Protein AF-A0AAJ4XWV2-F1 (afdb_monomer_lite)

Sequence (337 aa):
MDGDALGGSVAANTTTGEATSSAISTLSPGSHTVDATYSGNSNFKTATASLTQQVNKAPVVTTLTSSATSSAFGHAVTFTDTVCPGPDSTSPSSPPTGTVTIKDGSTVLGTPILVPGGGANCSQVQVTSPNLLPGTHTITADYGGDGNYLPAGTETFTQTVSCTRTITGQVNGAVFATRESTCIIDATVRGGVNGVPGGALFISNSTIGGRVQSSNGTLFSICDSSVIGSVQVNGATGFVLIGDPGDDHCPGDRITTGSVQLTNNHAGAELVANNIGGSVQVSGTTGTGPFPADSSAGIVGNTIGGSLACAGNVPPPTNRGTPNTVTGSRTGQCAAL

pLDDT: mean 94.81, std 5.05, range [65.5, 98.88]

Radius of gyration: 30.12 Å; chains: 1; bounding box: 66×46×86 Å

Structure (mmCIF, N/CA/C/O backbone):
data_AF-A0AAJ4XWV2-F1
#
_entry.id   AF-A0AAJ4XWV2-F1
#
loop_
_atom_site.group_PDB
_atom_site.id
_atom_site.type_symbol
_atom_site.label_atom_id
_atom_site.label_alt_id
_atom_site.label_comp_id
_atom_site.label_asym_id
_atom_site.label_entity_id
_atom_site.label_seq_id
_atom_site.pdbx_PDB_ins_code
_atom_site.Cartn_x
_atom_site.Cartn_y
_atom_site.Cartn_z
_atom_site.occupancy
_atom_site.B_iso_or_equiv
_atom_site.auth_seq_id
_atom_site.auth_comp_id
_atom_site.auth_asym_id
_atom_site.auth_atom_id
_atom_site.pdbx_PDB_model_num
ATOM 1 N N . MET A 1 1 ? 25.251 -18.522 -37.284 1.00 85.81 1 MET A N 1
ATOM 2 C CA . MET A 1 1 ? 25.097 -18.009 -35.919 1.00 85.81 1 MET A CA 1
ATOM 3 C C . MET A 1 1 ? 24.157 -18.927 -35.195 1.00 85.81 1 MET A C 1
ATOM 5 O O . MET A 1 1 ? 23.090 -19.182 -35.728 1.00 85.81 1 MET A O 1
ATOM 9 N N . ASP A 1 2 ? 24.582 -19.474 -34.064 1.00 89.38 2 ASP A N 1
ATOM 10 C CA . ASP A 1 2 ? 23.799 -20.430 -33.271 1.00 89.38 2 ASP A CA 1
ATOM 11 C C . ASP A 1 2 ? 23.289 -21.627 -34.090 1.00 89.38 2 ASP A C 1
ATOM 13 O O . ASP A 1 2 ? 22.208 -22.152 -33.856 1.00 89.38 2 ASP A O 1
ATOM 17 N N . GLY A 1 3 ? 24.080 -22.055 -35.081 1.00 86.44 3 GLY A N 1
ATOM 18 C CA . GLY A 1 3 ? 23.716 -23.119 -36.022 1.00 86.44 3 GLY A CA 1
ATOM 19 C C . GLY A 1 3 ? 22.981 -22.663 -37.291 1.00 86.44 3 GLY A C 1
ATOM 20 O O . GLY A 1 3 ? 22.974 -23.414 -38.264 1.00 86.44 3 GLY A O 1
ATOM 21 N N . ASP A 1 4 ? 22.458 -21.434 -37.344 1.00 87.69 4 ASP A N 1
ATOM 22 C CA . ASP A 1 4 ? 21.713 -20.910 -38.498 1.00 87.69 4 ASP A CA 1
ATOM 23 C C . ASP A 1 4 ? 22.583 -20.103 -39.477 1.00 87.69 4 ASP A C 1
ATOM 25 O O . ASP A 1 4 ? 23.555 -19.436 -39.102 1.00 87.69 4 ASP A O 1
ATOM 29 N N . ALA A 1 5 ? 22.234 -20.126 -40.766 1.00 87.25 5 ALA A N 1
ATOM 30 C CA . ALA A 1 5 ? 22.957 -19.379 -41.794 1.00 87.25 5 ALA A CA 1
ATOM 31 C C . ALA A 1 5 ? 22.688 -17.865 -41.700 1.00 87.25 5 ALA A C 1
ATOM 33 O O . ALA A 1 5 ? 21.543 -17.417 -41.742 1.00 87.25 5 ALA A O 1
ATOM 34 N N . LEU A 1 6 ? 23.755 -17.060 -41.656 1.00 83.88 6 LEU A N 1
ATOM 35 C CA . LEU A 1 6 ? 23.690 -15.591 -41.665 1.00 83.88 6 LEU A CA 1
ATOM 36 C C . LEU A 1 6 ? 23.575 -15.037 -43.096 1.00 83.88 6 LEU A C 1
ATOM 38 O O . LEU A 1 6 ? 24.403 -14.242 -43.542 1.00 83.88 6 LEU A O 1
ATOM 42 N N . GLY A 1 7 ? 22.564 -15.496 -43.834 1.00 83.75 7 GLY A N 1
ATOM 43 C CA . GLY A 1 7 ? 22.385 -15.189 -45.254 1.00 83.75 7 GLY A CA 1
ATOM 44 C C . GLY A 1 7 ? 23.179 -16.108 -46.190 1.00 83.75 7 GLY A C 1
ATOM 45 O O . GLY A 1 7 ? 23.561 -17.221 -45.828 1.00 83.75 7 GLY A O 1
ATOM 46 N N . GLY A 1 8 ? 23.368 -15.660 -47.435 1.00 87.00 8 GLY A N 1
ATOM 47 C CA . GLY A 1 8 ? 24.087 -16.414 -48.467 1.00 87.00 8 GLY A CA 1
ATOM 48 C C . GLY A 1 8 ? 25.611 -16.351 -48.318 1.00 87.00 8 GLY A C 1
ATOM 49 O O . GLY A 1 8 ? 26.150 -15.483 -47.634 1.00 87.00 8 GLY A O 1
ATOM 50 N N . SER A 1 9 ? 26.320 -17.258 -48.997 1.00 90.00 9 SER A N 1
ATOM 51 C CA . SER A 1 9 ? 27.786 -17.255 -49.027 1.00 90.00 9 SER A CA 1
ATOM 52 C C . SER A 1 9 ? 28.334 -15.956 -49.619 1.00 90.00 9 SER A C 1
ATOM 54 O O . SER A 1 9 ? 27.896 -15.509 -50.679 1.00 90.00 9 SER A O 1
ATOM 56 N N . VAL A 1 10 ? 29.338 -15.384 -48.957 1.00 93.12 10 VAL A N 1
ATOM 57 C CA . VAL A 1 10 ? 30.049 -14.188 -49.419 1.00 93.12 10 VAL A CA 1
ATOM 58 C C . VAL A 1 10 ? 31.381 -14.609 -50.034 1.00 93.12 10 VAL A C 1
ATOM 60 O O . VAL A 1 10 ? 32.114 -15.407 -49.449 1.00 93.12 10 VAL A O 1
ATOM 63 N N . ALA A 1 11 ? 31.700 -14.092 -51.222 1.00 92.25 11 ALA A N 1
ATOM 64 C CA . ALA A 1 11 ? 32.981 -14.362 -51.864 1.00 92.25 11 ALA A CA 1
ATOM 65 C C . ALA A 1 11 ? 34.125 -13.682 -51.097 1.00 92.25 11 ALA A C 1
ATOM 67 O O . ALA A 1 11 ? 34.048 -12.493 -50.790 1.00 92.25 11 ALA A O 1
ATOM 68 N N . ALA A 1 12 ? 35.198 -14.427 -50.830 1.00 92.19 12 ALA A N 1
ATOM 69 C CA . ALA A 1 12 ? 36.421 -13.855 -50.281 1.00 92.19 12 ALA A CA 1
ATOM 70 C C . ALA A 1 12 ? 37.130 -12.990 -51.332 1.00 92.19 12 ALA A C 1
ATOM 72 O O . ALA A 1 12 ? 37.228 -13.363 -52.505 1.00 92.19 12 ALA A O 1
ATOM 73 N N . ASN A 1 13 ? 37.655 -11.845 -50.905 1.00 93.00 13 ASN A N 1
ATOM 74 C CA . ASN A 1 13 ? 38.474 -10.970 -51.725 1.00 93.00 13 ASN A CA 1
ATOM 75 C C . ASN A 1 13 ? 39.744 -11.718 -52.154 1.00 93.00 13 ASN A C 1
ATOM 77 O O . ASN A 1 13 ? 40.513 -12.191 -51.321 1.00 93.00 13 ASN A O 1
ATOM 81 N N . THR A 1 14 ? 39.986 -11.812 -53.459 1.00 89.75 14 THR A N 1
ATOM 82 C CA . THR A 1 14 ? 41.105 -12.592 -54.012 1.00 89.75 14 THR A CA 1
ATOM 83 C C . THR A 1 14 ? 42.482 -11.998 -53.720 1.00 89.75 14 THR A C 1
ATOM 85 O O . THR A 1 14 ? 43.483 -12.688 -53.892 1.00 89.75 14 THR A O 1
ATOM 88 N N . THR A 1 15 ? 42.543 -10.733 -53.303 1.00 92.19 15 THR A N 1
ATOM 89 C CA . THR A 1 15 ? 43.781 -10.010 -52.994 1.00 92.19 15 THR A CA 1
ATOM 90 C C . THR A 1 15 ? 44.053 -9.969 -51.490 1.00 92.19 15 THR A C 1
ATOM 92 O O . THR A 1 15 ? 45.198 -10.154 -51.088 1.00 92.19 15 THR A O 1
ATOM 95 N N . THR A 1 16 ? 43.030 -9.739 -50.655 1.00 94.19 16 THR A N 1
ATOM 96 C CA . THR A 1 16 ? 43.196 -9.620 -49.189 1.00 94.19 16 THR A CA 1
ATOM 97 C C . THR A 1 16 ? 42.840 -10.893 -48.421 1.00 94.19 16 THR A C 1
ATOM 99 O O . THR A 1 16 ? 43.277 -11.061 -47.288 1.00 94.19 16 THR A O 1
ATOM 102 N N . GLY A 1 17 ? 42.073 -11.805 -49.023 1.00 91.31 17 GLY A N 1
ATOM 103 C CA . GLY A 1 17 ? 41.560 -13.013 -48.371 1.00 91.31 17 GLY A CA 1
ATOM 104 C C . GLY A 1 17 ? 40.350 -12.781 -47.459 1.00 91.31 17 GLY A C 1
ATOM 105 O O . GLY A 1 17 ? 39.905 -13.716 -46.800 1.00 91.31 17 GLY A O 1
ATOM 106 N N . GLU A 1 18 ? 39.803 -11.565 -47.412 1.00 93.56 18 GLU A N 1
ATOM 107 C CA . GLU A 1 18 ? 38.731 -11.185 -46.483 1.00 93.56 18 GLU A CA 1
ATOM 108 C C . GLU A 1 18 ? 37.331 -11.403 -47.071 1.00 93.56 18 GLU A C 1
ATOM 110 O O . GLU A 1 18 ? 37.101 -11.177 -48.259 1.00 93.56 18 GLU A O 1
ATOM 115 N N . ALA A 1 19 ? 36.373 -11.788 -46.227 1.00 92.56 19 ALA A N 1
ATOM 116 C CA . ALA A 1 19 ? 34.948 -11.835 -46.546 1.00 92.56 19 ALA A CA 1
ATOM 117 C C . ALA A 1 19 ? 34.150 -11.213 -45.392 1.00 92.56 19 ALA A C 1
ATOM 119 O O . ALA A 1 19 ? 34.436 -11.494 -44.228 1.00 92.56 19 ALA A O 1
ATOM 120 N N . THR A 1 20 ? 33.134 -10.410 -45.710 1.00 91.25 20 THR A N 1
ATOM 121 C CA . THR A 1 20 ? 32.343 -9.667 -44.715 1.00 91.25 20 THR A CA 1
ATOM 122 C C . THR A 1 20 ? 30.857 -9.922 -44.932 1.00 91.25 20 THR A C 1
ATOM 124 O O . THR A 1 20 ? 30.353 -9.739 -46.039 1.00 91.25 20 THR A O 1
ATOM 127 N N . SER A 1 21 ? 30.141 -10.341 -43.888 1.00 89.50 21 SER A N 1
ATOM 128 C CA . SER A 1 21 ? 28.682 -10.491 -43.932 1.00 89.50 21 SER A CA 1
ATOM 129 C C . SER A 1 21 ? 27.969 -9.135 -43.888 1.00 89.50 21 SER A C 1
ATOM 131 O O . SER A 1 21 ? 28.553 -8.113 -43.527 1.00 89.50 21 SER A O 1
ATOM 133 N N . SER A 1 22 ? 26.668 -9.118 -44.189 1.00 88.06 22 SER A N 1
ATOM 134 C CA . SER A 1 22 ? 25.816 -7.975 -43.840 1.00 88.06 22 SER A CA 1
ATOM 135 C C . SER A 1 22 ? 25.766 -7.771 -42.320 1.00 88.06 22 SER A C 1
ATOM 137 O O . SER A 1 22 ? 25.939 -8.720 -41.551 1.00 88.06 22 SER A O 1
ATOM 139 N N . ALA A 1 23 ? 25.523 -6.530 -41.891 1.00 87.56 23 ALA A N 1
ATOM 140 C CA . ALA A 1 23 ? 25.318 -6.217 -40.481 1.00 87.56 23 ALA A CA 1
ATOM 141 C C . ALA A 1 23 ? 24.026 -6.868 -39.962 1.00 87.56 23 ALA A C 1
ATOM 143 O O . ALA A 1 23 ? 23.023 -6.921 -40.674 1.00 87.56 23 ALA A O 1
ATOM 144 N N . ILE A 1 24 ? 24.052 -7.331 -38.711 1.00 85.69 24 ILE A N 1
ATOM 145 C CA . ILE A 1 24 ? 22.904 -7.941 -38.036 1.00 85.69 24 ILE A CA 1
ATOM 146 C C . ILE A 1 24 ? 22.550 -7.071 -36.835 1.00 85.69 24 ILE A C 1
ATOM 148 O O . ILE A 1 24 ? 23.360 -6.909 -35.927 1.00 85.69 24 ILE A O 1
ATOM 152 N N . SER A 1 25 ? 21.343 -6.513 -36.835 1.00 82.88 25 SER A N 1
ATOM 153 C CA . SER A 1 25 ? 20.846 -5.612 -35.785 1.00 82.88 25 SER A CA 1
ATOM 154 C C . SER A 1 25 ? 19.727 -6.226 -34.939 1.00 82.88 25 SER A C 1
ATOM 156 O O . SER A 1 25 ? 19.111 -5.530 -34.143 1.00 82.88 25 SER A O 1
ATOM 158 N N . THR A 1 26 ? 19.423 -7.510 -35.137 1.00 82.31 26 THR A N 1
ATOM 159 C CA . THR A 1 26 ? 18.265 -8.200 -34.540 1.00 82.31 26 THR A CA 1
ATOM 160 C C . THR A 1 26 ? 18.658 -9.253 -33.507 1.00 82.31 26 THR A C 1
ATOM 162 O O . THR A 1 26 ? 17.834 -10.096 -33.161 1.00 82.31 26 THR A O 1
ATOM 165 N N . LEU A 1 27 ? 19.912 -9.259 -33.049 1.00 86.62 27 LEU A N 1
ATOM 166 C CA . LEU A 1 27 ? 20.342 -10.204 -32.021 1.00 86.62 27 LEU A CA 1
ATOM 167 C C . LEU A 1 27 ? 19.705 -9.837 -30.686 1.00 86.62 27 LEU A C 1
ATOM 169 O O . LEU A 1 27 ? 19.796 -8.693 -30.240 1.00 86.62 27 LEU A O 1
ATOM 173 N N . SER A 1 28 ? 19.065 -10.814 -30.055 1.00 87.50 28 SER A N 1
ATOM 174 C CA . SER A 1 28 ? 18.571 -10.679 -28.689 1.00 87.50 28 SER A CA 1
ATOM 175 C C . SER A 1 28 ? 19.736 -10.623 -27.697 1.00 87.50 28 SER A C 1
ATOM 177 O O . SER A 1 28 ? 20.810 -11.136 -27.994 1.00 87.50 28 SER A O 1
ATOM 179 N N . PRO A 1 29 ? 19.551 -10.087 -26.484 1.00 90.00 29 PRO A N 1
ATOM 180 C CA . PRO A 1 29 ? 20.551 -10.234 -25.433 1.00 90.00 29 PRO A CA 1
ATOM 181 C C . PRO A 1 29 ? 20.853 -11.703 -25.127 1.00 90.00 29 PRO A C 1
ATOM 183 O O . PRO A 1 29 ? 19.948 -12.518 -24.955 1.00 90.00 29 PRO A O 1
ATOM 186 N N . GLY A 1 30 ? 22.139 -12.040 -25.061 1.00 92.00 30 GLY A N 1
ATOM 187 C CA . GLY A 1 30 ? 22.591 -13.423 -24.976 1.00 92.00 30 GLY A CA 1
ATOM 188 C C . GLY A 1 30 ? 23.995 -13.633 -25.533 1.00 92.00 30 GLY A C 1
ATOM 189 O O . GLY A 1 30 ? 24.644 -12.707 -26.018 1.00 92.00 30 GLY A O 1
ATOM 190 N N . SER A 1 31 ? 24.473 -14.868 -25.419 1.00 94.62 31 SER A N 1
ATOM 191 C CA . SER A 1 31 ? 25.723 -15.311 -26.035 1.00 94.62 31 SER A CA 1
ATOM 192 C C . SER A 1 31 ? 25.394 -16.008 -27.350 1.00 94.62 31 SER A C 1
ATOM 194 O O . SER A 1 31 ? 24.636 -16.976 -27.348 1.00 94.62 31 SER A O 1
ATOM 196 N N . HIS A 1 32 ? 25.960 -15.512 -28.446 1.00 94.25 32 HIS A N 1
ATOM 197 C CA . HIS A 1 32 ? 25.755 -16.025 -29.795 1.00 94.25 32 HIS A CA 1
ATOM 198 C C . HIS A 1 32 ? 27.062 -16.593 -30.340 1.00 94.25 32 HIS A C 1
ATOM 200 O O . HIS A 1 32 ? 28.094 -15.921 -30.332 1.00 94.25 32 HIS A O 1
ATOM 206 N N . THR A 1 33 ? 27.037 -17.816 -30.857 1.00 95.38 33 THR A N 1
ATOM 207 C CA . THR A 1 33 ? 28.194 -18.412 -31.537 1.00 95.38 33 THR A CA 1
ATOM 208 C C . THR A 1 33 ? 28.139 -18.075 -33.020 1.00 95.38 33 THR A C 1
ATOM 210 O O . THR A 1 33 ? 27.165 -18.378 -33.706 1.00 95.38 33 THR A O 1
ATOM 213 N N . VAL A 1 34 ? 29.181 -17.439 -33.540 1.00 93.81 34 VAL A N 1
ATOM 214 C CA . VAL A 1 34 ? 29.317 -17.035 -34.939 1.00 93.81 34 VAL A CA 1
ATOM 215 C C . VAL A 1 34 ? 30.372 -17.901 -35.605 1.00 93.81 34 VAL A C 1
ATOM 217 O O . VAL A 1 34 ? 31.563 -17.745 -35.349 1.00 93.81 34 VAL A O 1
ATOM 220 N N . ASP A 1 35 ? 29.922 -18.787 -36.488 1.00 92.94 35 ASP A N 1
ATOM 221 C CA . ASP A 1 35 ? 30.794 -19.663 -37.262 1.00 92.94 35 ASP A CA 1
ATOM 222 C C . ASP A 1 35 ? 31.044 -19.102 -38.663 1.00 92.94 35 ASP A C 1
ATOM 224 O O . ASP A 1 35 ? 30.113 -18.741 -39.388 1.00 92.94 35 ASP A O 1
ATOM 228 N N . ALA A 1 36 ? 32.310 -19.085 -39.065 1.00 93.06 36 ALA A N 1
ATOM 229 C CA . ALA A 1 36 ? 32.752 -18.806 -40.421 1.00 93.06 36 ALA A CA 1
ATOM 230 C C . ALA A 1 36 ? 33.303 -20.093 -41.041 1.00 93.06 36 ALA A C 1
ATOM 232 O O . ALA A 1 36 ? 34.214 -20.713 -40.495 1.00 93.06 36 ALA A O 1
ATOM 233 N N . THR A 1 37 ? 32.764 -20.485 -42.197 1.00 93.38 37 THR A N 1
ATOM 234 C CA . THR A 1 37 ? 33.227 -21.656 -42.954 1.00 93.38 37 THR A CA 1
ATOM 235 C C . THR A 1 37 ? 33.755 -21.216 -44.310 1.00 93.38 37 THR A C 1
ATOM 237 O O . THR A 1 37 ? 33.007 -20.708 -45.145 1.00 93.38 37 THR A O 1
ATOM 240 N N . TYR A 1 38 ? 35.042 -21.446 -44.551 1.00 93.69 38 TYR A N 1
ATOM 241 C CA . TYR A 1 38 ? 35.645 -21.325 -45.870 1.00 93.69 38 TYR A CA 1
ATOM 242 C C . TYR A 1 38 ? 35.535 -22.665 -46.591 1.00 93.69 38 TYR A C 1
ATOM 244 O O . TYR 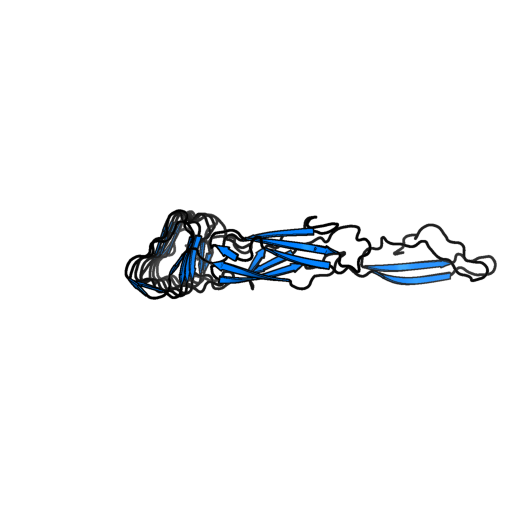A 1 38 ? 36.082 -23.661 -46.122 1.00 93.69 38 TYR A O 1
ATOM 252 N N . SER A 1 39 ? 34.862 -22.701 -47.741 1.00 93.19 39 SER A N 1
ATOM 253 C CA . SER A 1 39 ? 34.590 -23.939 -48.485 1.00 93.19 39 SER A CA 1
ATOM 254 C C . SER A 1 39 ? 35.832 -24.594 -49.100 1.00 93.19 39 SER A C 1
ATOM 256 O O . SER A 1 39 ? 35.772 -25.763 -49.475 1.00 93.19 39 SER A O 1
ATOM 258 N N . GLY A 1 40 ? 36.957 -23.881 -49.187 1.00 92.19 40 GLY A N 1
ATOM 259 C CA . GLY A 1 40 ? 38.126 -24.312 -49.952 1.00 92.19 40 GLY A CA 1
ATOM 260 C C . GLY A 1 40 ? 38.054 -23.904 -51.426 1.00 92.19 40 GLY A C 1
ATOM 261 O O . GLY A 1 40 ? 37.046 -23.377 -51.905 1.00 92.19 40 GLY A O 1
ATOM 262 N N . ASN A 1 41 ? 39.144 -24.152 -52.150 1.00 91.44 41 ASN A N 1
ATOM 263 C CA . ASN A 1 41 ? 39.236 -24.050 -53.606 1.00 91.44 41 ASN A CA 1
ATOM 264 C C . ASN A 1 41 ? 40.274 -25.059 -54.146 1.00 91.44 41 ASN A C 1
ATOM 266 O O . ASN A 1 41 ? 40.709 -25.954 -53.426 1.00 91.44 41 ASN A O 1
ATOM 270 N N . SER A 1 42 ? 40.691 -24.933 -55.411 1.00 95.69 42 SER A N 1
ATOM 271 C CA . SER A 1 42 ? 41.667 -25.849 -56.031 1.00 95.69 42 SER A CA 1
ATOM 272 C C . SER A 1 42 ? 43.037 -25.879 -55.344 1.00 95.69 42 SER A C 1
ATOM 274 O O . SER A 1 42 ? 43.786 -26.832 -55.530 1.00 95.69 42 SER A O 1
ATOM 276 N N . ASN A 1 43 ? 43.373 -24.835 -54.583 1.00 94.00 43 ASN A N 1
ATOM 277 C CA . ASN A 1 43 ? 44.677 -24.655 -53.948 1.00 94.00 43 ASN A CA 1
ATOM 278 C C . ASN A 1 43 ? 44.614 -24.779 -52.415 1.00 94.00 43 ASN A C 1
ATOM 280 O O . ASN A 1 43 ? 45.617 -25.126 -51.794 1.00 94.00 43 ASN A O 1
ATOM 284 N N . PHE A 1 44 ? 43.457 -24.515 -51.797 1.00 92.94 44 PHE A N 1
ATOM 285 C CA . PHE A 1 44 ? 43.287 -24.454 -50.343 1.00 92.94 44 PHE A CA 1
ATOM 286 C C . PHE A 1 44 ? 42.153 -25.362 -49.860 1.00 92.94 44 PHE A C 1
ATOM 288 O O . PHE A 1 44 ? 41.078 -25.414 -50.454 1.00 92.94 44 PHE A O 1
ATOM 295 N N . LYS A 1 45 ? 42.381 -26.058 -48.742 1.00 96.00 45 LYS A N 1
ATOM 296 C CA . LYS A 1 45 ? 41.373 -26.908 -48.089 1.00 96.00 45 LYS A CA 1
ATOM 297 C C . LYS A 1 45 ? 40.306 -26.065 -47.379 1.00 96.00 45 LYS A C 1
ATOM 299 O O . LYS A 1 45 ? 40.523 -24.892 -47.083 1.00 96.00 45 LYS A O 1
ATOM 304 N N . THR A 1 46 ? 39.175 -26.693 -47.074 1.00 96.12 46 THR A N 1
ATOM 305 C CA . THR A 1 46 ? 38.120 -26.141 -46.214 1.00 96.12 46 THR A CA 1
ATOM 306 C C . THR A 1 46 ? 38.660 -25.824 -44.815 1.00 96.12 46 THR A C 1
ATOM 308 O O . THR A 1 46 ? 39.498 -26.564 -44.294 1.00 96.12 46 THR A O 1
ATOM 311 N N . ALA A 1 47 ? 38.168 -24.749 -44.201 1.00 95.81 47 ALA A N 1
ATOM 312 C CA . ALA A 1 47 ? 38.525 -24.344 -42.842 1.00 95.81 47 ALA A CA 1
ATOM 313 C C . ALA A 1 47 ? 37.329 -23.706 -42.121 1.00 95.81 47 ALA A C 1
ATOM 315 O O . ALA A 1 47 ? 36.446 -23.138 -42.766 1.00 95.81 47 ALA A O 1
ATOM 316 N N . THR A 1 48 ? 37.320 -23.777 -40.789 1.00 94.94 48 THR A N 1
ATOM 317 C CA . THR A 1 48 ? 36.280 -23.189 -39.935 1.00 94.94 48 THR A CA 1
ATOM 318 C C . THR A 1 48 ? 36.895 -22.356 -38.818 1.00 94.94 48 THR A C 1
ATOM 320 O O . THR A 1 48 ? 37.944 -22.712 -38.282 1.00 94.94 48 THR A O 1
ATOM 323 N N . ALA A 1 49 ? 36.217 -21.282 -38.436 1.00 94.69 49 ALA A N 1
ATOM 324 C CA . ALA A 1 49 ? 36.527 -20.485 -37.256 1.00 94.69 49 ALA A CA 1
ATOM 325 C C . ALA A 1 49 ? 35.228 -20.130 -36.528 1.00 94.69 49 ALA A C 1
ATOM 327 O O . ALA A 1 49 ? 34.198 -19.954 -37.176 1.00 94.69 49 ALA A O 1
ATOM 328 N N . SER A 1 50 ? 35.298 -19.992 -35.206 1.00 94.75 50 SER A N 1
ATOM 329 C CA . SER A 1 50 ? 34.148 -19.646 -34.369 1.00 94.75 50 SER A CA 1
ATOM 330 C C . SER A 1 50 ? 34.492 -18.468 -33.464 1.00 94.75 50 SER A C 1
ATOM 332 O O . SER A 1 50 ? 35.597 -18.388 -32.924 1.00 94.75 50 SER A O 1
ATOM 334 N N . LEU A 1 51 ? 33.534 -17.563 -33.293 1.00 94.88 51 LEU A N 1
ATOM 335 C CA . LEU A 1 51 ? 33.595 -16.408 -32.403 1.00 94.88 51 LEU A CA 1
ATOM 336 C C . LEU A 1 51 ? 32.370 -16.420 -31.491 1.00 94.88 51 LEU A C 1
ATOM 338 O O . LEU A 1 51 ? 31.251 -16.567 -31.968 1.00 94.88 51 LEU A O 1
ATOM 342 N N . THR A 1 52 ? 32.558 -16.182 -30.198 1.00 96.00 52 THR A N 1
ATOM 343 C CA . THR A 1 52 ? 31.438 -15.910 -29.291 1.00 96.00 52 THR A CA 1
ATOM 344 C C . THR A 1 52 ? 31.155 -14.409 -29.259 1.00 96.00 52 THR A C 1
ATOM 346 O O . THR A 1 52 ? 31.979 -13.629 -28.783 1.00 96.00 52 THR A O 1
ATOM 349 N N . GLN A 1 53 ? 29.986 -14.003 -29.748 1.00 95.12 53 GLN A N 1
ATOM 350 C CA . GLN A 1 53 ? 29.462 -12.646 -29.648 1.00 95.12 53 GLN A CA 1
ATOM 351 C C . GLN A 1 53 ? 28.546 -12.534 -28.427 1.00 95.12 53 GLN A C 1
ATOM 353 O O . GLN A 1 53 ? 27.489 -13.155 -28.376 1.00 95.12 53 GLN A O 1
ATOM 358 N N . GLN A 1 54 ? 28.911 -11.684 -27.469 1.00 94.56 54 GLN A N 1
ATOM 359 C CA . GLN A 1 54 ? 28.037 -11.348 -26.346 1.00 94.56 54 GLN A CA 1
ATOM 360 C C . GLN A 1 54 ? 27.182 -10.123 -26.688 1.00 94.56 54 GLN A C 1
ATOM 362 O O . GLN A 1 54 ? 27.716 -9.069 -27.035 1.00 94.56 54 GLN A O 1
ATOM 367 N N . VAL A 1 55 ? 25.864 -10.242 -26.561 1.00 91.56 55 VAL A N 1
ATOM 368 C CA . VAL A 1 55 ? 24.913 -9.129 -26.644 1.00 91.56 55 VAL A CA 1
ATOM 369 C C . VAL A 1 55 ? 24.410 -8.847 -25.234 1.00 91.56 55 VAL A C 1
ATOM 371 O O . VAL A 1 55 ? 23.867 -9.726 -24.562 1.00 91.56 55 VAL A O 1
ATOM 374 N N . ASN A 1 56 ? 24.646 -7.630 -24.753 1.00 90.62 56 ASN A N 1
ATOM 375 C CA . ASN A 1 56 ? 24.235 -7.218 -23.415 1.00 90.62 56 ASN A CA 1
ATOM 376 C C . ASN A 1 56 ? 22.784 -6.732 -23.424 1.00 90.62 56 ASN A C 1
ATOM 378 O O . ASN A 1 56 ? 22.297 -6.218 -24.430 1.00 90.62 56 ASN A O 1
ATOM 382 N N . LYS A 1 57 ? 22.109 -6.862 -22.279 1.00 91.38 57 LYS A N 1
ATOM 383 C CA . LYS A 1 57 ? 20.813 -6.212 -22.060 1.00 91.38 57 LYS A CA 1
ATOM 384 C C . LYS A 1 57 ? 20.977 -4.694 -22.070 1.00 91.38 57 LYS A C 1
ATOM 386 O O . LYS A 1 57 ? 22.004 -4.178 -21.625 1.00 91.38 57 LYS A O 1
ATOM 391 N N . ALA A 1 58 ? 19.952 -3.994 -22.539 1.00 91.50 58 ALA A N 1
ATOM 392 C CA . ALA A 1 58 ? 19.939 -2.540 -22.549 1.00 91.50 58 ALA A CA 1
ATOM 393 C C . ALA A 1 58 ? 19.685 -1.980 -21.134 1.00 91.50 58 ALA A C 1
ATOM 395 O O . ALA A 1 58 ? 18.905 -2.566 -20.376 1.00 91.50 58 ALA A O 1
ATOM 396 N N . PRO A 1 59 ? 20.299 -0.846 -20.754 1.00 93.56 59 PRO A N 1
ATOM 397 C CA . PRO A 1 59 ? 19.886 -0.118 -19.562 1.00 93.56 59 PRO A CA 1
ATOM 398 C C . PRO A 1 59 ? 18.484 0.480 -19.753 1.00 93.56 59 PRO A C 1
ATOM 400 O O . PRO A 1 59 ? 17.981 0.586 -20.876 1.00 93.56 59 PRO A O 1
ATOM 403 N N . VAL A 1 60 ? 17.875 0.913 -18.653 1.00 95.50 60 VAL A N 1
ATOM 404 C CA . VAL A 1 60 ? 16.607 1.654 -18.645 1.00 95.50 60 VAL A CA 1
ATOM 405 C C . VAL A 1 60 ? 16.762 2.983 -17.918 1.00 95.50 60 VAL A C 1
ATOM 407 O O . VAL A 1 60 ? 17.670 3.158 -17.106 1.00 95.50 60 VAL A O 1
ATOM 410 N N . VAL A 1 61 ? 15.860 3.909 -18.219 1.00 95.44 61 VAL A N 1
ATOM 411 C CA . VAL A 1 61 ? 15.596 5.104 -17.420 1.00 95.44 61 VAL A CA 1
ATOM 412 C C . VAL A 1 61 ? 14.201 4.944 -16.843 1.00 95.44 61 VAL A C 1
ATOM 414 O O . VAL A 1 61 ? 13.253 4.688 -17.586 1.00 95.44 61 VAL A O 1
ATOM 417 N N . THR A 1 62 ? 14.093 5.071 -15.530 1.00 97.31 62 THR A N 1
ATOM 418 C CA . THR A 1 62 ? 12.833 4.974 -14.797 1.00 97.31 62 THR A CA 1
ATOM 419 C C . THR A 1 62 ? 12.414 6.351 -14.279 1.00 97.31 62 THR A C 1
ATOM 421 O O . THR A 1 62 ? 13.230 7.283 -14.251 1.00 97.31 62 THR A O 1
ATOM 424 N N . THR A 1 63 ? 11.130 6.538 -13.967 1.00 97.56 63 THR A N 1
ATOM 425 C CA . THR A 1 63 ? 10.631 7.773 -13.351 1.00 97.56 63 THR A CA 1
ATOM 426 C C . THR A 1 63 ? 9.337 7.516 -12.579 1.00 97.56 63 THR A C 1
ATOM 428 O O . THR A 1 63 ? 8.254 7.424 -13.169 1.00 97.56 63 THR A O 1
ATOM 431 N N . LEU A 1 64 ? 9.445 7.539 -11.253 1.00 98.44 64 LEU A N 1
ATOM 432 C CA . LEU A 1 64 ? 8.331 7.517 -10.315 1.00 98.44 64 LEU A CA 1
ATOM 433 C C . LEU A 1 64 ? 7.731 8.910 -10.108 1.00 98.44 64 LEU A C 1
ATOM 435 O O . LEU A 1 64 ? 8.402 9.878 -9.745 1.00 98.44 64 LEU A O 1
ATOM 439 N N . THR A 1 65 ? 6.415 8.990 -10.269 1.00 97.69 65 THR A N 1
ATOM 440 C CA . THR A 1 65 ? 5.616 10.192 -10.020 1.00 97.69 65 THR A CA 1
ATOM 441 C C . THR A 1 65 ? 4.407 9.880 -9.145 1.00 97.69 65 THR A C 1
ATOM 443 O O . THR A 1 65 ? 3.946 8.742 -9.076 1.00 97.69 65 THR A O 1
ATOM 446 N N . SER A 1 66 ? 3.873 10.908 -8.487 1.00 97.81 66 SER A N 1
ATOM 447 C CA . SER A 1 66 ? 2.627 10.846 -7.718 1.00 97.81 66 SER A CA 1
ATOM 448 C C . SER A 1 66 ? 1.591 11.790 -8.321 1.00 97.81 66 SER A C 1
ATOM 450 O O . SER A 1 66 ? 1.939 12.861 -8.826 1.00 97.81 66 SER A O 1
ATOM 452 N N . SER A 1 67 ? 0.309 11.434 -8.216 1.00 97.31 67 SER A N 1
ATOM 453 C CA . SER A 1 67 ? -0.811 12.307 -8.585 1.00 97.31 67 SER A CA 1
ATOM 454 C C . SER A 1 67 ? -0.842 13.616 -7.788 1.00 97.31 67 SER A C 1
ATOM 456 O O . SER A 1 67 ? -1.414 14.598 -8.257 1.00 97.31 67 SER A O 1
ATOM 458 N N . ALA A 1 68 ? -0.246 13.642 -6.590 1.00 93.56 68 ALA A N 1
ATOM 459 C CA . ALA A 1 68 ? -0.057 14.852 -5.797 1.00 93.56 68 ALA A CA 1
ATOM 460 C C . ALA A 1 68 ? 1.102 14.677 -4.808 1.00 93.56 68 ALA A C 1
ATOM 462 O O . ALA A 1 68 ? 1.152 13.686 -4.092 1.00 93.56 68 ALA A O 1
ATOM 463 N N . THR A 1 69 ? 1.996 15.661 -4.690 1.00 87.00 69 THR A N 1
ATOM 464 C CA . THR A 1 69 ? 3.109 15.623 -3.716 1.00 87.00 69 THR A CA 1
ATOM 465 C C . THR A 1 69 ? 2.649 15.699 -2.259 1.00 87.00 69 THR A C 1
ATOM 467 O O . THR A 1 69 ? 3.351 15.245 -1.358 1.00 87.00 69 THR A O 1
ATOM 470 N N . SER A 1 70 ? 1.445 16.225 -2.022 1.00 92.88 70 SER A N 1
ATOM 471 C CA . SER A 1 70 ? 0.750 16.136 -0.743 1.00 92.88 70 SER A CA 1
ATOM 472 C C . SER A 1 70 ? -0.720 15.785 -0.952 1.00 92.88 70 SER A C 1
ATOM 474 O O . SER A 1 70 ? -1.328 16.211 -1.934 1.00 92.88 70 SER A O 1
ATOM 476 N N . SER A 1 71 ? -1.289 15.008 -0.033 1.00 94.81 71 SER A N 1
ATOM 477 C CA . SER A 1 71 ? -2.694 14.606 -0.050 1.00 94.81 71 SER A CA 1
ATOM 478 C C . SER A 1 71 ? -3.349 14.778 1.319 1.00 94.81 71 SER A C 1
ATOM 480 O O . SER A 1 71 ? -2.690 14.868 2.360 1.00 94.81 71 SER A O 1
ATOM 482 N N . ALA A 1 72 ? -4.679 14.842 1.309 1.00 92.69 72 ALA A N 1
ATOM 483 C CA . ALA A 1 72 ? -5.469 14.784 2.525 1.00 92.69 72 ALA A CA 1
ATOM 484 C C . ALA A 1 72 ? -5.726 13.319 2.914 1.00 92.69 72 ALA A C 1
ATOM 486 O O . ALA A 1 72 ? -5.984 12.482 2.050 1.00 92.69 72 ALA A O 1
ATOM 487 N N . PHE A 1 73 ? -5.720 13.010 4.210 1.00 93.44 73 PHE A N 1
ATOM 488 C CA . PHE A 1 73 ? -6.082 11.685 4.713 1.00 93.44 73 PHE A CA 1
ATOM 489 C C . PHE A 1 73 ? -7.481 11.281 4.223 1.00 93.44 73 PHE A C 1
ATOM 491 O O . PHE A 1 73 ? -8.406 12.100 4.232 1.00 93.44 73 PHE A O 1
ATOM 498 N N . GLY A 1 74 ? -7.620 10.036 3.763 1.00 87.44 74 GLY A N 1
ATOM 499 C CA . GLY A 1 74 ? -8.835 9.531 3.114 1.00 87.44 74 GLY A CA 1
ATOM 500 C C . GLY A 1 74 ? -8.955 9.832 1.620 1.00 87.44 74 GLY A C 1
ATOM 501 O O . GLY A 1 74 ? -9.949 9.437 1.014 1.00 87.44 74 GLY A O 1
ATOM 502 N N . HIS A 1 75 ? -7.974 10.508 1.010 1.00 90.56 75 HIS A N 1
ATOM 503 C CA . HIS A 1 75 ? -7.909 10.675 -0.441 1.00 90.56 75 HIS A CA 1
ATOM 504 C C . HIS A 1 75 ? -6.910 9.703 -1.056 1.00 90.56 75 HIS A C 1
ATOM 506 O O . HIS A 1 75 ? -5.791 9.545 -0.572 1.00 90.56 75 HIS A O 1
ATOM 512 N N . ALA A 1 76 ? -7.309 9.104 -2.175 1.00 92.44 76 ALA A N 1
ATOM 513 C CA . ALA A 1 76 ? -6.451 8.204 -2.919 1.00 92.44 76 ALA A CA 1
ATOM 514 C C . ALA A 1 76 ? -5.302 8.937 -3.616 1.00 92.44 76 ALA A C 1
ATOM 516 O O . ALA A 1 76 ? -5.500 9.969 -4.259 1.00 92.44 76 ALA A O 1
ATOM 517 N N . VAL A 1 77 ? -4.109 8.356 -3.519 1.00 96.25 77 VAL A N 1
ATOM 518 C CA . VAL A 1 77 ? -2.902 8.790 -4.225 1.00 96.25 77 VAL A CA 1
ATOM 519 C C . VAL A 1 77 ? -2.552 7.732 -5.257 1.00 96.25 77 VAL A C 1
ATOM 521 O O . VAL A 1 77 ? -2.498 6.550 -4.930 1.00 96.25 77 VAL A O 1
ATOM 524 N N . THR A 1 78 ? -2.332 8.142 -6.505 1.00 97.62 78 THR A N 1
ATOM 525 C CA . THR A 1 78 ? -1.878 7.232 -7.563 1.00 97.62 78 THR A CA 1
ATOM 526 C C . THR A 1 78 ? -0.412 7.483 -7.859 1.00 97.62 78 THR A C 1
ATOM 528 O O . THR A 1 78 ? -0.041 8.578 -8.280 1.00 97.62 78 THR A O 1
ATOM 531 N N . PHE A 1 79 ? 0.402 6.454 -7.665 1.00 98.38 79 PHE A N 1
ATOM 532 C CA . PHE A 1 79 ? 1.803 6.431 -8.054 1.00 98.38 79 PHE A CA 1
ATOM 533 C C . PHE A 1 79 ? 1.923 5.829 -9.446 1.00 98.38 79 PHE A C 1
ATOM 535 O O . PHE A 1 79 ? 1.330 4.785 -9.720 1.00 98.38 79 PHE A O 1
ATOM 542 N N . THR A 1 80 ? 2.660 6.500 -10.324 1.00 98.38 80 THR A N 1
ATOM 543 C CA . THR A 1 80 ? 2.935 6.039 -11.688 1.00 98.38 80 THR A CA 1
ATOM 544 C C . THR A 1 80 ? 4.437 5.919 -11.860 1.00 98.38 80 THR A C 1
ATOM 546 O O . THR A 1 80 ? 5.132 6.929 -11.747 1.00 98.38 80 THR A O 1
ATOM 549 N N . ASP A 1 81 ? 4.917 4.712 -12.147 1.00 98.62 81 ASP A N 1
ATOM 550 C CA . ASP A 1 81 ? 6.298 4.490 -12.575 1.00 98.62 81 ASP A CA 1
ATOM 551 C C . ASP A 1 81 ? 6.340 4.289 -14.094 1.00 98.62 81 ASP A C 1
ATOM 553 O O . ASP A 1 81 ? 5.470 3.625 -14.670 1.00 98.62 81 ASP A O 1
ATOM 557 N N . THR A 1 82 ? 7.325 4.909 -14.739 1.00 98.38 82 THR A N 1
ATOM 558 C CA . THR A 1 82 ? 7.539 4.868 -16.189 1.00 98.38 82 THR A CA 1
ATOM 559 C C . THR A 1 82 ? 8.913 4.309 -16.479 1.00 98.38 82 THR A C 1
ATOM 561 O O . THR A 1 82 ? 9.907 4.911 -16.099 1.00 98.38 82 THR A O 1
ATOM 564 N N . VAL A 1 83 ? 8.974 3.210 -17.223 1.00 98.00 83 VAL A N 1
ATOM 565 C CA . VAL A 1 83 ? 10.216 2.536 -17.597 1.00 98.00 83 VAL A CA 1
ATOM 566 C C . VAL A 1 83 ? 10.441 2.713 -19.094 1.00 98.00 83 VAL A C 1
ATOM 568 O O . VAL A 1 83 ? 9.672 2.217 -19.923 1.00 98.00 83 VAL A O 1
ATOM 571 N N . CYS A 1 84 ? 11.510 3.416 -19.449 1.00 95.62 84 CYS A N 1
ATOM 572 C CA . CYS A 1 84 ? 11.914 3.674 -20.824 1.00 95.62 84 CYS A CA 1
ATOM 573 C C . CYS A 1 84 ? 13.277 3.030 -21.126 1.00 95.62 84 CYS A C 1
ATOM 575 O O . CYS A 1 84 ? 14.121 2.915 -20.236 1.00 95.62 84 CYS A O 1
ATOM 577 N N . PRO A 1 85 ? 13.548 2.654 -22.385 1.00 94.00 85 PRO A N 1
ATOM 578 C CA . PRO A 1 85 ? 14.885 2.280 -22.825 1.00 94.00 85 PRO A CA 1
ATOM 579 C C . PRO A 1 85 ? 15.901 3.391 -22.540 1.00 94.00 85 PRO A C 1
ATOM 581 O O . PRO A 1 85 ? 15.628 4.570 -22.770 1.00 94.00 85 PRO A O 1
ATOM 584 N N . GLY A 1 86 ? 17.080 3.013 -22.050 1.00 90.75 86 GLY A N 1
ATOM 585 C CA . GLY A 1 86 ? 18.175 3.945 -21.811 1.00 90.75 86 GLY A CA 1
ATOM 586 C C . GLY A 1 86 ? 18.851 4.428 -23.103 1.00 90.75 86 GLY A C 1
ATOM 587 O O . GLY A 1 86 ? 18.692 3.810 -24.159 1.00 90.75 86 GLY A O 1
ATOM 588 N N . PRO A 1 87 ? 19.643 5.513 -23.025 1.00 81.81 87 PRO A N 1
ATOM 589 C CA . PRO A 1 87 ? 20.220 6.196 -24.189 1.00 81.81 87 PRO A CA 1
ATOM 590 C C . PRO A 1 87 ? 21.210 5.345 -24.998 1.00 81.81 87 PRO A C 1
ATOM 592 O O . PRO A 1 87 ? 21.400 5.602 -26.183 1.00 81.81 87 PRO A O 1
ATOM 595 N N . ASP A 1 88 ? 21.801 4.312 -24.391 1.00 76.31 88 ASP A N 1
ATOM 596 C CA . ASP A 1 88 ? 22.712 3.385 -25.078 1.00 76.31 88 ASP A CA 1
ATOM 597 C C . ASP A 1 88 ? 21.973 2.398 -26.005 1.00 76.31 88 ASP A C 1
ATOM 599 O O . ASP A 1 88 ? 22.602 1.641 -26.748 1.00 76.31 88 ASP A O 1
ATOM 603 N N . SER A 1 89 ? 20.635 2.393 -25.981 1.00 74.31 89 SER A N 1
ATOM 604 C CA . SER A 1 89 ? 19.812 1.577 -26.868 1.00 74.31 89 SER A CA 1
ATOM 605 C C . SER A 1 89 ? 19.430 2.355 -28.124 1.00 74.31 89 SER A C 1
ATOM 607 O O . SER A 1 89 ? 18.702 3.344 -28.071 1.00 74.31 89 SER A O 1
ATOM 609 N N . THR A 1 90 ? 19.913 1.905 -29.281 1.00 65.50 90 THR A N 1
ATOM 610 C CA . THR A 1 90 ? 19.753 2.640 -30.547 1.00 65.50 90 THR A CA 1
ATOM 611 C C . THR A 1 90 ? 18.465 2.309 -31.303 1.00 65.50 90 THR A C 1
ATOM 613 O O . THR A 1 90 ? 18.069 3.088 -32.168 1.00 65.50 90 THR A O 1
ATOM 616 N N . SER A 1 91 ? 17.792 1.192 -30.995 1.00 65.62 91 SER A N 1
ATOM 617 C CA . SER A 1 91 ? 16.474 0.841 -31.553 1.00 65.62 91 SER A CA 1
ATOM 618 C C . SER A 1 91 ? 15.906 -0.437 -30.907 1.00 65.62 91 SER A C 1
ATOM 620 O O . SER A 1 91 ? 15.948 -1.511 -31.513 1.00 65.62 91 SER A O 1
ATOM 622 N N . PRO A 1 92 ? 15.402 -0.392 -29.663 1.00 70.31 92 PRO A N 1
ATOM 623 C CA . PRO A 1 92 ? 14.753 -1.569 -29.109 1.00 70.31 92 PRO A CA 1
ATOM 624 C C . PRO A 1 92 ? 13.464 -1.863 -29.881 1.00 70.31 92 PRO A C 1
ATOM 626 O O . PRO A 1 92 ? 12.637 -0.976 -30.081 1.00 70.31 92 PRO A O 1
ATOM 629 N N . SER A 1 93 ? 13.262 -3.113 -30.288 1.00 75.44 93 SER A N 1
ATOM 630 C CA . SER A 1 93 ? 12.069 -3.535 -31.033 1.00 75.44 93 SER A CA 1
ATOM 631 C C . SER A 1 93 ? 10.794 -3.575 -30.183 1.00 75.44 93 SER A C 1
ATOM 633 O O . SER A 1 93 ? 9.701 -3.743 -30.723 1.00 75.44 93 SER A O 1
ATOM 635 N N . SER A 1 94 ? 10.907 -3.470 -28.856 1.00 88.38 94 SER A N 1
ATOM 636 C CA . SER A 1 94 ? 9.781 -3.545 -27.920 1.00 88.38 94 SER A CA 1
ATOM 637 C C . SER A 1 94 ? 10.082 -2.801 -26.617 1.00 88.38 94 SER A C 1
ATOM 639 O O . SER A 1 94 ? 11.252 -2.751 -26.216 1.00 88.38 94 SER A O 1
ATOM 641 N N . PRO A 1 95 ? 9.057 -2.254 -25.939 1.00 93.88 95 PRO A N 1
ATOM 642 C CA . PRO A 1 95 ? 9.246 -1.528 -24.691 1.00 93.88 95 PRO A CA 1
ATOM 643 C C . PRO A 1 95 ? 9.604 -2.492 -23.546 1.00 93.88 95 PRO A C 1
ATOM 645 O O . PRO A 1 95 ? 9.393 -3.701 -23.684 1.00 93.88 95 PRO A O 1
ATOM 648 N N . PRO A 1 96 ? 10.128 -1.988 -22.414 1.00 95.94 96 PRO A N 1
ATOM 649 C CA . PRO A 1 96 ? 10.358 -2.796 -21.216 1.00 95.94 96 PRO A CA 1
ATOM 650 C C . PRO A 1 96 ? 9.092 -3.531 -20.749 1.00 95.94 96 PRO A C 1
ATOM 652 O O . PRO A 1 96 ? 7.989 -2.981 -20.785 1.00 95.94 96 PRO A O 1
ATOM 655 N N . THR A 1 97 ? 9.247 -4.777 -20.311 1.00 97.00 97 THR A N 1
ATOM 656 C CA . THR A 1 97 ? 8.168 -5.663 -19.844 1.00 97.00 97 THR A CA 1
ATOM 657 C C . THR A 1 97 ? 8.451 -6.170 -18.432 1.00 97.00 97 THR A C 1
ATOM 659 O O . THR A 1 97 ? 9.476 -5.859 -17.849 1.00 97.00 97 THR A O 1
ATOM 662 N N . GLY A 1 98 ? 7.548 -6.961 -17.852 1.00 96.62 98 GLY A N 1
ATOM 663 C CA . GLY A 1 98 ? 7.704 -7.473 -16.490 1.00 96.62 98 GLY A CA 1
ATOM 664 C C . GLY A 1 98 ? 6.920 -6.637 -15.488 1.00 96.62 98 GLY A C 1
ATOM 665 O O . GLY A 1 98 ? 5.826 -6.169 -15.798 1.00 96.62 98 GLY A O 1
ATOM 666 N N . THR A 1 99 ? 7.444 -6.488 -14.275 1.00 97.38 99 THR A N 1
ATOM 667 C CA . THR A 1 99 ? 6.727 -5.861 -13.158 1.00 97.38 99 THR A CA 1
ATOM 668 C C . THR A 1 99 ? 7.572 -4.812 -12.463 1.00 97.38 99 THR A C 1
ATOM 670 O O . THR A 1 99 ? 8.796 -4.944 -12.385 1.00 97.38 99 THR A O 1
ATOM 673 N N . VAL A 1 100 ? 6.897 -3.842 -11.862 1.00 98.50 100 VAL A N 1
ATOM 674 C CA . VAL A 1 100 ? 7.500 -2.885 -10.932 1.00 98.50 100 VAL A CA 1
ATOM 675 C C . VAL A 1 100 ? 6.895 -3.135 -9.560 1.00 98.50 100 VAL A C 1
ATOM 677 O O . VAL A 1 100 ? 5.676 -3.238 -9.440 1.00 98.50 100 VAL A O 1
ATOM 680 N N . THR A 1 101 ? 7.726 -3.253 -8.527 1.00 98.12 101 THR A N 1
ATOM 681 C CA . THR A 1 101 ? 7.241 -3.321 -7.142 1.00 98.12 101 THR A CA 1
ATOM 682 C C . THR A 1 101 ? 7.255 -1.925 -6.544 1.00 98.12 101 THR A C 1
ATOM 684 O O . THR A 1 101 ? 8.316 -1.314 -6.471 1.00 98.12 101 THR A O 1
ATOM 687 N N . ILE A 1 102 ? 6.093 -1.438 -6.109 1.00 98.38 102 ILE A N 1
ATOM 688 C CA . ILE A 1 102 ? 5.947 -0.142 -5.443 1.00 98.38 102 ILE A CA 1
ATOM 689 C C . ILE A 1 102 ? 5.710 -0.376 -3.951 1.00 98.38 102 ILE A C 1
ATOM 691 O O . ILE A 1 102 ? 4.852 -1.187 -3.581 1.00 98.38 102 ILE A O 1
ATOM 695 N N . LYS A 1 103 ? 6.463 0.322 -3.098 1.00 97.06 103 LYS A N 1
ATOM 696 C CA . LYS A 1 103 ? 6.411 0.179 -1.638 1.00 97.06 103 LYS A CA 1
ATOM 697 C C . LYS A 1 103 ? 6.269 1.515 -0.931 1.00 97.06 103 LYS A C 1
ATOM 699 O O . LYS A 1 103 ? 6.698 2.531 -1.460 1.00 97.06 103 LYS A O 1
ATOM 704 N N . ASP A 1 104 ? 5.731 1.479 0.279 1.00 95.94 104 ASP A N 1
ATOM 705 C CA . ASP A 1 104 ? 5.862 2.525 1.287 1.00 95.94 104 ASP A CA 1
ATOM 706 C C . ASP A 1 104 ? 6.718 1.988 2.439 1.00 95.94 104 ASP A C 1
ATOM 708 O O . ASP A 1 104 ? 6.304 1.093 3.180 1.00 95.94 104 ASP A O 1
ATOM 712 N N . GLY A 1 105 ? 7.964 2.455 2.532 1.00 92.81 105 GLY A N 1
ATOM 713 C CA . GLY A 1 105 ? 8.951 1.849 3.423 1.00 92.81 105 GLY A CA 1
ATOM 714 C C . GLY A 1 105 ? 9.131 0.354 3.125 1.00 92.81 105 GLY A C 1
ATOM 715 O O . GLY A 1 105 ? 9.632 -0.026 2.066 1.00 92.81 105 GLY A O 1
ATOM 716 N N . SER A 1 106 ? 8.738 -0.506 4.068 1.00 91.19 106 SER A N 1
ATOM 717 C CA . SER A 1 106 ? 8.805 -1.967 3.895 1.00 91.19 106 SER A CA 1
ATOM 718 C C . SER A 1 106 ? 7.547 -2.591 3.273 1.00 91.19 106 SER A C 1
ATOM 720 O O . SER A 1 106 ? 7.593 -3.737 2.818 1.00 91.19 106 SER A O 1
ATOM 722 N N . THR A 1 107 ? 6.456 -1.831 3.187 1.00 92.88 107 THR A N 1
ATOM 723 C CA . THR A 1 107 ? 5.118 -2.316 2.831 1.00 92.88 107 THR A CA 1
ATOM 724 C C . THR A 1 107 ? 4.897 -2.283 1.339 1.00 92.88 107 THR A C 1
ATOM 726 O O . THR A 1 107 ? 5.051 -1.244 0.707 1.00 92.88 107 THR A O 1
ATOM 729 N N . VAL A 1 108 ? 4.511 -3.412 0.750 1.00 95.00 108 VAL A N 1
ATOM 730 C CA . VAL A 1 108 ? 4.204 -3.476 -0.682 1.00 95.00 108 VAL A CA 1
ATOM 731 C C . VAL A 1 108 ? 2.831 -2.864 -0.933 1.00 95.00 108 VAL A C 1
ATOM 733 O O . VAL A 1 108 ? 1.823 -3.395 -0.484 1.00 95.00 108 VAL A O 1
ATOM 736 N N . LEU A 1 109 ? 2.789 -1.781 -1.709 1.00 95.69 109 LEU A N 1
ATOM 737 C CA . LEU A 1 109 ? 1.539 -1.190 -2.190 1.00 95.69 109 LEU A CA 1
ATOM 738 C C . LEU A 1 109 ? 1.012 -1.938 -3.422 1.00 95.69 109 LEU A C 1
ATOM 740 O O . LEU A 1 109 ? -0.193 -2.035 -3.633 1.00 95.69 109 LEU A O 1
ATOM 744 N N . GLY A 1 110 ? 1.913 -2.487 -4.243 1.00 96.19 110 GLY A N 1
ATOM 745 C CA . GLY A 1 110 ? 1.549 -3.325 -5.381 1.00 96.19 110 GLY A CA 1
ATOM 746 C C . GLY A 1 110 ? 2.741 -3.788 -6.215 1.00 96.19 110 GLY A C 1
ATOM 747 O O . GLY A 1 110 ? 3.818 -3.196 -6.171 1.00 96.19 110 GLY A O 1
ATOM 748 N N . THR A 1 111 ? 2.513 -4.829 -7.019 1.00 97.12 111 THR A N 1
ATOM 749 C CA . THR A 1 111 ? 3.469 -5.333 -8.023 1.00 97.12 111 THR A CA 1
ATOM 750 C C . THR A 1 111 ? 2.799 -5.450 -9.403 1.00 97.12 111 THR A C 1
ATOM 752 O O . THR A 1 111 ? 2.612 -6.556 -9.917 1.00 97.12 111 THR A O 1
ATOM 755 N N . PRO A 1 112 ? 2.329 -4.332 -9.987 1.00 97.81 112 PRO A N 1
ATOM 756 C CA . PRO A 1 112 ? 1.664 -4.332 -11.290 1.00 97.81 112 PRO A CA 1
ATOM 757 C C . PRO A 1 112 ? 2.589 -4.743 -12.445 1.00 97.81 112 PRO A C 1
ATOM 759 O O . PRO A 1 112 ? 3.810 -4.574 -12.402 1.00 97.81 112 PRO A O 1
ATOM 762 N N . ILE A 1 113 ? 1.967 -5.250 -13.511 1.00 97.75 113 ILE A N 1
ATOM 763 C CA . ILE A 1 113 ? 2.623 -5.584 -14.780 1.00 97.75 113 ILE A CA 1
ATOM 764 C C . ILE A 1 113 ? 2.725 -4.323 -15.639 1.00 97.75 113 ILE A C 1
ATOM 766 O O . ILE A 1 113 ? 1.741 -3.598 -15.794 1.00 97.75 113 ILE A O 1
ATOM 770 N N . LEU A 1 114 ? 3.903 -4.091 -16.218 1.00 98.25 114 LEU A N 1
ATOM 771 C CA . LEU A 1 114 ? 4.165 -3.006 -17.160 1.00 98.25 114 LEU A CA 1
ATOM 772 C C . LEU A 1 114 ? 3.290 -3.134 -18.409 1.00 98.25 114 LEU A C 1
ATOM 774 O O . LEU A 1 114 ? 3.234 -4.189 -19.044 1.00 98.25 114 LEU A O 1
ATOM 778 N N . VAL A 1 115 ? 2.657 -2.027 -18.791 1.00 97.75 115 VAL A N 1
ATOM 779 C CA . VAL A 1 115 ? 1.900 -1.902 -20.042 1.00 97.75 115 VAL A CA 1
ATOM 780 C C . VAL A 1 115 ? 2.462 -0.756 -20.887 1.00 97.75 115 VAL A C 1
ATOM 782 O O . VAL A 1 115 ? 2.908 0.236 -20.312 1.00 97.75 115 VAL A O 1
ATOM 785 N N . PRO A 1 116 ? 2.450 -0.840 -22.232 1.00 96.19 116 PRO A N 1
ATOM 786 C CA . PRO A 1 116 ? 2.967 0.234 -23.081 1.00 96.19 116 PRO A CA 1
ATOM 787 C C . PRO A 1 116 ? 2.308 1.591 -22.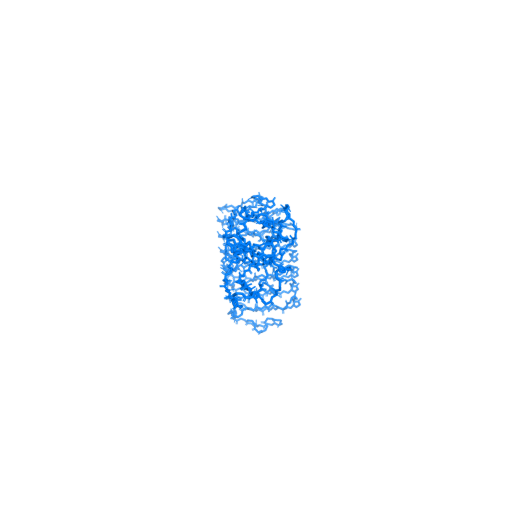780 1.00 96.19 116 PRO A C 1
ATOM 789 O O . PRO A 1 116 ? 1.081 1.697 -22.755 1.00 96.19 116 PRO A O 1
ATOM 792 N N . GLY A 1 117 ? 3.117 2.632 -22.570 1.00 95.19 117 GLY A N 1
ATOM 793 C CA . GLY A 1 117 ? 2.650 3.955 -22.144 1.00 95.19 117 GLY A CA 1
ATOM 794 C C . GLY A 1 117 ? 3.794 4.882 -21.724 1.00 95.19 117 GLY A C 1
ATOM 795 O O . GLY A 1 117 ? 4.937 4.455 -21.606 1.00 95.19 117 GLY A O 1
ATOM 796 N N . GLY A 1 118 ? 3.507 6.169 -21.510 1.00 91.75 118 GLY A N 1
ATOM 797 C CA . GLY A 1 118 ? 4.486 7.128 -20.967 1.00 91.75 118 GLY A CA 1
ATOM 798 C C . GLY A 1 118 ? 5.511 7.706 -21.942 1.00 91.75 118 GLY A C 1
ATOM 799 O O . GLY A 1 118 ? 6.296 8.564 -21.554 1.00 91.75 118 GLY A O 1
ATOM 800 N N . GLY A 1 119 ? 5.498 7.290 -23.208 1.00 91.06 119 GLY A N 1
ATOM 801 C CA . GLY A 1 119 ? 6.407 7.808 -24.225 1.00 91.06 119 GLY A CA 1
ATOM 802 C C . GLY A 1 119 ? 6.609 6.840 -25.382 1.00 91.06 119 GLY A C 1
ATOM 803 O O . GLY A 1 119 ? 5.992 5.776 -25.448 1.00 91.06 119 GLY A O 1
ATOM 804 N N . ALA A 1 120 ? 7.486 7.213 -26.313 1.00 89.81 120 ALA A N 1
ATOM 805 C CA . ALA A 1 120 ? 7.879 6.327 -27.398 1.00 89.81 120 ALA A CA 1
ATOM 806 C C . ALA A 1 120 ? 8.673 5.141 -26.834 1.00 89.81 120 ALA A C 1
ATOM 808 O O . ALA A 1 120 ? 9.741 5.327 -26.259 1.00 89.81 120 ALA A O 1
ATOM 809 N N . ASN A 1 121 ? 8.153 3.929 -27.037 1.00 91.50 121 ASN A N 1
ATOM 810 C CA . ASN A 1 121 ? 8.782 2.679 -26.605 1.00 91.50 121 ASN A CA 1
ATOM 811 C C . ASN A 1 121 ? 9.003 2.554 -25.085 1.00 91.50 121 ASN A C 1
ATOM 813 O O . ASN A 1 121 ? 9.888 1.822 -24.652 1.00 91.50 121 ASN A O 1
ATOM 817 N N . CYS A 1 122 ? 8.197 3.251 -24.287 1.00 95.75 122 CYS A N 1
ATOM 818 C CA . CYS A 1 122 ? 8.176 3.117 -22.835 1.00 95.75 122 CYS A CA 1
ATOM 819 C C . CYS A 1 122 ? 6.997 2.245 -22.381 1.00 95.75 122 CYS A C 1
ATOM 821 O O . CYS A 1 122 ? 6.033 2.030 -23.128 1.00 95.75 122 CYS A O 1
ATOM 823 N N . SER A 1 123 ? 7.070 1.790 -21.135 1.00 98.12 123 SER A N 1
ATOM 824 C CA . SER A 1 123 ? 5.972 1.143 -20.422 1.00 98.12 123 SER A CA 1
ATOM 825 C C . SER A 1 123 ? 5.722 1.830 -19.085 1.00 98.12 123 SER A C 1
ATOM 827 O O . SER A 1 123 ? 6.616 2.458 -18.524 1.00 98.12 123 SER A O 1
ATOM 829 N N . GLN A 1 124 ? 4.510 1.702 -18.560 1.00 98.12 124 GLN A N 1
ATOM 830 C CA . GLN A 1 124 ? 4.102 2.281 -17.287 1.00 98.12 124 GLN A CA 1
ATOM 831 C C . GLN A 1 124 ? 3.357 1.277 -16.419 1.00 98.12 124 GLN A C 1
ATOM 833 O O . GLN A 1 124 ? 2.738 0.329 -16.912 1.00 98.12 124 GLN A O 1
ATOM 838 N N . VAL A 1 125 ? 3.386 1.535 -15.117 1.00 98.50 125 VAL A N 1
ATOM 839 C CA . VAL A 1 125 ? 2.489 0.926 -14.139 1.00 98.50 125 VAL A CA 1
ATOM 840 C C . VAL A 1 125 ? 1.825 1.993 -13.284 1.00 98.50 125 VAL A C 1
ATOM 842 O O . VAL A 1 125 ? 2.354 3.094 -13.136 1.00 98.50 125 VAL A O 1
ATOM 845 N N . GLN A 1 126 ? 0.692 1.649 -12.674 1.00 97.69 126 GLN A N 1
ATOM 846 C CA . GLN A 1 126 ? 0.033 2.496 -11.688 1.00 97.69 126 GLN A CA 1
ATOM 847 C C . GLN A 1 126 ? -0.377 1.687 -10.458 1.00 97.69 126 GLN A C 1
ATOM 849 O O . GLN A 1 126 ? -0.887 0.573 -10.585 1.00 97.69 126 GLN A O 1
ATOM 854 N N . VAL A 1 127 ? -0.177 2.268 -9.275 1.00 97.44 127 VAL A N 1
ATOM 855 C CA . VAL A 1 127 ? -0.705 1.767 -7.999 1.00 97.44 127 VAL A CA 1
ATOM 856 C C . VAL A 1 127 ? -1.427 2.908 -7.302 1.00 97.44 127 VAL A C 1
ATOM 858 O O . VAL A 1 127 ? -0.854 3.976 -7.089 1.00 97.44 127 VAL A O 1
ATOM 861 N N . THR A 1 128 ? -2.685 2.680 -6.936 1.00 95.62 128 THR A N 1
ATOM 862 C CA . THR A 1 128 ? -3.499 3.648 -6.200 1.00 95.62 128 THR A CA 1
ATOM 863 C C . THR A 1 128 ? -3.636 3.206 -4.748 1.00 95.62 128 THR A C 1
ATOM 865 O O . THR A 1 128 ? -4.152 2.124 -4.488 1.00 95.62 128 THR A O 1
ATOM 868 N N . SER A 1 129 ? -3.219 4.056 -3.807 1.00 92.75 129 SER A N 1
ATOM 869 C CA . SER A 1 129 ? -3.371 3.827 -2.366 1.00 92.75 129 SER A CA 1
ATOM 870 C C . SER A 1 129 ? -4.384 4.810 -1.759 1.00 92.75 129 SER A C 1
ATOM 872 O O . SER A 1 129 ? -4.134 6.018 -1.778 1.00 92.75 129 SER A O 1
ATOM 874 N N . PRO A 1 130 ? -5.534 4.336 -1.238 1.00 87.19 130 PRO A N 1
ATOM 875 C CA . PRO A 1 130 ? -6.539 5.175 -0.576 1.00 87.19 130 PRO A CA 1
ATOM 876 C C . PRO A 1 130 ? -6.276 5.434 0.914 1.00 87.19 130 PRO A C 1
ATOM 878 O O . PRO A 1 130 ? -6.925 6.305 1.493 1.00 87.19 130 PRO A O 1
ATOM 881 N N . ASN A 1 131 ? -5.349 4.694 1.530 1.00 86.00 131 ASN A N 1
ATOM 882 C CA . ASN A 1 131 ? -5.299 4.522 2.986 1.00 86.00 131 ASN A CA 1
ATOM 883 C C . ASN A 1 131 ? -3.951 4.907 3.612 1.00 86.00 131 ASN A C 1
ATOM 885 O O . ASN A 1 131 ? -3.666 4.490 4.728 1.00 86.00 131 ASN A O 1
ATOM 889 N N . LEU A 1 132 ? -3.124 5.701 2.922 1.00 93.31 132 LEU A N 1
ATOM 890 C CA . LEU A 1 132 ? -1.888 6.211 3.521 1.00 93.31 132 LEU A CA 1
ATOM 891 C C . LEU A 1 132 ? -2.226 7.001 4.794 1.00 93.31 132 LEU A C 1
ATOM 893 O O . LEU A 1 132 ? -3.032 7.936 4.750 1.00 93.31 132 LEU A O 1
ATOM 897 N N . LEU A 1 133 ? -1.642 6.599 5.924 1.00 94.62 133 LEU A N 1
ATOM 898 C CA . LEU A 1 133 ? -1.853 7.255 7.214 1.00 94.62 133 LEU A CA 1
ATOM 899 C C . LEU A 1 133 ? -1.331 8.703 7.193 1.00 94.62 133 LEU A C 1
ATOM 901 O O . LEU A 1 133 ? -0.517 9.056 6.355 1.00 94.62 133 LEU A O 1
ATOM 905 N N . PRO A 1 134 ? -1.776 9.596 8.088 1.00 95.75 134 PRO A N 1
ATOM 906 C CA . PRO A 1 134 ? -1.192 10.931 8.195 1.00 95.75 134 PRO A CA 1
ATOM 907 C C . PRO A 1 134 ? 0.292 10.868 8.575 1.00 95.75 134 PRO A C 1
ATOM 909 O O . PRO A 1 134 ? 0.653 10.265 9.585 1.00 95.75 134 PRO A O 1
ATOM 912 N N . GLY A 1 135 ? 1.148 11.536 7.802 1.00 94.38 135 GLY A N 1
ATOM 913 C CA . GLY A 1 135 ? 2.593 11.486 7.997 1.00 94.38 135 GLY A CA 1
ATOM 914 C C . GLY A 1 135 ? 3.393 11.682 6.714 1.00 94.38 135 GLY A C 1
ATOM 915 O O . GLY A 1 135 ? 2.878 12.117 5.681 1.00 94.38 135 GLY A O 1
ATOM 916 N N . THR A 1 136 ? 4.686 11.381 6.805 1.00 94.62 136 THR A N 1
ATOM 917 C CA . THR A 1 136 ? 5.608 11.378 5.668 1.00 94.62 136 THR A CA 1
ATOM 918 C C . THR A 1 136 ? 5.927 9.941 5.291 1.00 94.62 136 THR A C 1
ATOM 920 O O . THR A 1 136 ? 6.415 9.179 6.121 1.00 94.62 136 THR A O 1
ATOM 923 N N . HIS A 1 137 ? 5.711 9.618 4.023 1.00 95.38 137 HIS A N 1
ATOM 924 C CA . HIS A 1 137 ? 5.891 8.301 3.430 1.00 95.38 137 HIS A CA 1
ATOM 925 C C . HIS A 1 137 ? 7.061 8.336 2.456 1.00 95.38 137 HIS A C 1
ATOM 927 O O . HIS A 1 137 ? 7.227 9.297 1.695 1.00 95.38 137 HIS A O 1
ATOM 933 N N . THR A 1 138 ? 7.874 7.283 2.481 1.00 96.31 138 THR A N 1
ATOM 934 C CA . THR A 1 138 ? 8.982 7.105 1.537 1.00 96.31 138 THR A CA 1
ATOM 935 C C . THR A 1 138 ? 8.572 6.029 0.553 1.00 96.31 138 THR A C 1
ATOM 937 O O . THR A 1 138 ? 8.678 4.838 0.842 1.00 96.31 138 THR A O 1
ATOM 940 N N . ILE A 1 139 ? 8.072 6.475 -0.595 1.00 98.06 139 ILE A N 1
ATOM 941 C CA . ILE A 1 139 ? 7.566 5.601 -1.641 1.00 98.06 139 ILE A CA 1
ATOM 942 C C . ILE A 1 139 ? 8.726 5.183 -2.526 1.00 98.06 139 ILE A C 1
ATOM 944 O O . ILE A 1 139 ? 9.434 6.049 -3.041 1.00 98.06 139 ILE A O 1
ATOM 948 N N . THR A 1 140 ? 8.916 3.882 -2.715 1.00 98.25 140 THR A N 1
ATOM 949 C CA . THR A 1 140 ? 9.948 3.356 -3.610 1.00 98.25 140 THR A CA 1
ATOM 950 C C . THR A 1 140 ? 9.352 2.572 -4.765 1.00 98.25 140 THR A C 1
ATOM 952 O O . THR A 1 140 ? 8.301 1.952 -4.612 1.00 98.25 140 THR A O 1
ATOM 955 N N . ALA A 1 141 ? 10.030 2.587 -5.911 1.00 98.56 141 ALA A N 1
ATOM 956 C CA . ALA A 1 141 ? 9.700 1.761 -7.068 1.00 98.56 141 ALA A CA 1
ATOM 957 C C . ALA A 1 141 ? 10.935 0.976 -7.522 1.00 98.56 141 ALA A C 1
ATOM 959 O O . ALA A 1 141 ? 12.021 1.536 -7.675 1.00 98.56 141 ALA A O 1
ATOM 960 N N . ASP A 1 142 ? 10.751 -0.330 -7.718 1.00 98.12 142 ASP A N 1
ATOM 961 C CA . ASP A 1 142 ? 11.804 -1.268 -8.095 1.00 98.12 142 ASP A CA 1
ATOM 962 C C . ASP A 1 142 ? 11.406 -2.033 -9.365 1.00 98.12 142 ASP A C 1
ATOM 964 O O . ASP A 1 142 ? 10.532 -2.910 -9.333 1.00 98.12 142 ASP A O 1
ATOM 968 N N . TYR A 1 143 ? 12.070 -1.732 -10.484 1.00 98.31 143 TYR A N 1
ATOM 969 C CA . TYR A 1 143 ? 11.958 -2.499 -11.725 1.00 98.31 143 TYR A CA 1
ATOM 970 C C . TYR A 1 143 ? 13.040 -3.585 -11.796 1.00 98.31 143 TYR A C 1
ATOM 972 O O . TYR A 1 143 ? 14.236 -3.295 -11.869 1.00 98.31 143 TYR A O 1
ATOM 980 N N . GLY A 1 144 ? 12.615 -4.851 -11.818 1.00 96.56 144 GLY A N 1
ATOM 981 C CA . GLY A 1 144 ? 13.505 -6.020 -11.781 1.00 96.56 144 GLY A CA 1
ATOM 982 C C . GLY A 1 144 ? 14.215 -6.364 -13.096 1.00 96.56 144 GLY A C 1
ATOM 983 O O . GLY A 1 144 ? 14.961 -7.343 -13.132 1.00 96.56 144 GLY A O 1
ATOM 984 N N . GLY A 1 145 ? 14.002 -5.594 -14.167 1.00 95.88 145 GLY A N 1
ATOM 985 C CA . GLY A 1 145 ? 14.488 -5.938 -15.503 1.00 95.88 145 GLY A CA 1
ATOM 986 C C . GLY A 1 145 ? 13.658 -7.038 -16.169 1.00 95.88 145 GLY A C 1
ATOM 987 O O . GLY A 1 145 ? 12.739 -7.609 -15.581 1.00 95.88 145 GLY A O 1
ATOM 988 N N . ASP A 1 146 ? 14.018 -7.372 -17.404 1.00 95.31 146 ASP A N 1
ATOM 989 C CA . ASP A 1 146 ? 13.404 -8.466 -18.159 1.00 95.31 146 ASP A CA 1
ATOM 990 C C . ASP A 1 146 ? 14.444 -9.176 -19.045 1.00 95.31 146 ASP A C 1
ATOM 992 O O . ASP A 1 146 ? 15.650 -9.091 -18.801 1.00 95.31 146 ASP A O 1
ATOM 996 N N . GLY A 1 147 ? 14.011 -9.939 -20.054 1.00 92.50 147 GLY A N 1
ATOM 997 C CA . GLY A 1 147 ? 14.917 -10.613 -20.991 1.00 92.50 147 GLY A CA 1
ATOM 998 C C . GLY A 1 147 ? 15.799 -9.660 -21.809 1.00 92.50 147 GLY A C 1
ATOM 999 O O . GLY A 1 147 ? 16.914 -10.031 -22.170 1.00 92.50 147 GLY A O 1
ATOM 1000 N N . ASN A 1 148 ? 15.341 -8.430 -22.041 1.00 91.50 148 ASN A N 1
ATOM 1001 C CA . ASN A 1 148 ? 15.972 -7.447 -22.917 1.00 91.50 148 ASN A CA 1
ATOM 1002 C C . ASN A 1 148 ? 16.639 -6.289 -22.160 1.00 91.50 148 ASN A C 1
ATOM 1004 O O . ASN A 1 148 ? 17.596 -5.694 -22.659 1.00 91.50 148 ASN A O 1
ATOM 1008 N N . TYR A 1 149 ? 16.154 -5.994 -20.956 1.00 94.44 149 TYR A N 1
ATOM 1009 C CA . TYR A 1 149 ? 16.506 -4.821 -20.170 1.00 94.44 149 TYR A CA 1
ATOM 1010 C C . TYR A 1 149 ? 17.075 -5.195 -18.801 1.00 94.44 149 TYR A C 1
ATOM 1012 O O . TYR A 1 149 ? 16.641 -6.154 -18.156 1.00 94.44 149 TYR A O 1
ATOM 1020 N N . LEU A 1 150 ? 18.069 -4.431 -18.355 1.00 95.19 150 LEU A N 1
ATOM 1021 C CA . LEU A 1 150 ? 18.635 -4.541 -17.012 1.00 95.19 150 LEU A CA 1
ATOM 1022 C C . LEU A 1 150 ? 17.629 -4.057 -15.948 1.00 95.19 150 LEU A C 1
ATOM 1024 O O . LEU A 1 150 ? 16.762 -3.237 -16.263 1.00 95.19 150 LEU A O 1
ATOM 1028 N N . PRO A 1 151 ? 17.752 -4.523 -14.691 1.00 96.44 151 PRO A N 1
ATOM 1029 C CA . PRO A 1 151 ? 17.065 -3.899 -13.565 1.00 96.44 151 PRO A CA 1
ATOM 1030 C C . PRO A 1 151 ? 17.443 -2.419 -13.437 1.00 96.44 151 PRO A C 1
ATOM 1032 O O . PRO A 1 151 ? 18.576 -2.035 -13.746 1.00 96.44 151 PRO A O 1
ATOM 1035 N N . ALA A 1 152 ? 16.509 -1.605 -12.951 1.00 95.44 152 ALA A N 1
ATOM 1036 C CA . ALA A 1 152 ? 16.778 -0.212 -12.604 1.00 95.44 152 ALA A CA 1
ATOM 1037 C C . ALA A 1 152 ? 17.286 -0.092 -11.157 1.00 95.44 152 ALA A C 1
ATOM 1039 O O . ALA A 1 152 ? 17.138 -1.013 -10.352 1.00 95.44 152 ALA A O 1
ATOM 1040 N N . GLY A 1 153 ? 17.885 1.054 -10.822 1.00 93.62 153 GLY A N 1
ATOM 1041 C CA . GLY A 1 153 ? 18.100 1.417 -9.420 1.00 93.62 153 GLY A CA 1
ATOM 1042 C C . GLY A 1 153 ? 16.773 1.755 -8.737 1.00 93.62 153 GLY A C 1
ATOM 1043 O O . GLY A 1 153 ? 15.837 2.185 -9.404 1.00 93.62 153 GLY A O 1
ATOM 1044 N N . THR A 1 154 ? 16.703 1.579 -7.416 1.00 96.94 154 THR A N 1
ATOM 1045 C CA . THR A 1 154 ? 15.517 1.944 -6.630 1.00 96.94 154 THR A CA 1
ATOM 1046 C C . THR A 1 154 ? 15.257 3.441 -6.716 1.00 96.94 154 THR A C 1
ATOM 1048 O O . THR A 1 154 ? 16.129 4.260 -6.410 1.00 96.94 154 THR A O 1
ATOM 1051 N N . GLU A 1 155 ? 14.037 3.789 -7.097 1.00 96.81 155 GLU A N 1
ATOM 1052 C CA . GLU A 1 155 ? 13.565 5.166 -7.109 1.00 96.81 155 GLU A CA 1
ATOM 1053 C C . GLU A 1 155 ? 12.915 5.520 -5.784 1.00 96.81 155 GLU A C 1
ATOM 1055 O O . GLU A 1 155 ? 12.353 4.647 -5.126 1.00 96.81 155 GLU A O 1
ATOM 1060 N N . THR A 1 156 ? 12.941 6.801 -5.419 1.00 97.19 156 THR A N 1
ATOM 1061 C CA . THR A 1 156 ? 12.356 7.271 -4.162 1.00 97.19 156 THR A CA 1
ATOM 1062 C C . THR A 1 156 ? 11.543 8.537 -4.382 1.00 97.19 156 THR A C 1
ATOM 1064 O O . THR A 1 156 ? 12.017 9.498 -4.987 1.00 97.19 156 THR A O 1
ATOM 1067 N N . PHE A 1 157 ? 10.340 8.565 -3.816 1.00 97.19 157 PHE A N 1
ATOM 1068 C CA . PHE A 1 157 ? 9.447 9.711 -3.782 1.00 97.19 157 PHE A CA 1
ATOM 1069 C C . PHE A 1 157 ? 8.941 9.948 -2.354 1.00 97.19 157 PHE A C 1
ATOM 1071 O O . PHE A 1 157 ? 8.446 9.035 -1.697 1.00 97.19 157 PHE A O 1
ATOM 1078 N N . THR A 1 158 ? 9.031 11.184 -1.865 1.00 97.06 158 THR A N 1
ATOM 1079 C CA . THR A 1 158 ? 8.467 11.557 -0.560 1.00 97.06 158 THR A CA 1
ATOM 1080 C C . THR A 1 158 ? 7.021 12.015 -0.729 1.00 97.06 158 THR A C 1
ATOM 1082 O O . THR A 1 158 ? 6.772 13.069 -1.313 1.00 97.06 158 THR A O 1
ATOM 1085 N N . GLN A 1 159 ? 6.073 11.249 -0.187 1.00 97.50 159 GLN A N 1
ATOM 1086 C CA . GLN A 1 159 ? 4.653 11.604 -0.145 1.00 97.50 159 GLN A CA 1
ATOM 1087 C C . GLN A 1 159 ? 4.289 12.110 1.253 1.00 97.50 159 GLN A C 1
ATOM 1089 O O . GLN A 1 159 ? 4.579 11.448 2.245 1.00 97.50 159 GLN A O 1
ATOM 1094 N N . THR A 1 160 ? 3.604 13.249 1.352 1.00 96.75 160 THR A N 1
ATOM 1095 C CA . THR A 1 160 ? 3.092 13.739 2.644 1.00 96.75 160 THR A CA 1
ATOM 1096 C C . THR A 1 160 ? 1.572 13.678 2.688 1.00 96.75 160 THR A C 1
ATOM 1098 O O . THR A 1 160 ? 0.893 14.199 1.801 1.00 96.75 160 THR A O 1
ATOM 1101 N N . VAL A 1 161 ? 1.033 13.094 3.753 1.00 96.69 161 VAL A N 1
ATOM 1102 C CA . VAL A 1 161 ? -0.404 13.010 4.022 1.00 96.69 161 VAL A CA 1
ATOM 1103 C C . VAL A 1 161 ? -0.731 13.849 5.249 1.00 96.69 161 VAL A C 1
ATOM 1105 O O . VAL A 1 161 ? -0.069 13.756 6.281 1.00 96.69 161 VAL A O 1
ATOM 1108 N N . SER A 1 162 ? -1.769 14.673 5.155 1.00 95.69 162 SER A N 1
ATOM 1109 C CA . SER A 1 162 ? -2.208 15.550 6.244 1.00 95.69 162 SER A CA 1
ATOM 1110 C C . SER A 1 162 ? -3.712 15.456 6.467 1.00 95.69 162 SER A C 1
ATOM 1112 O O . SER A 1 162 ? -4.463 15.089 5.568 1.00 95.69 162 SER A O 1
ATOM 1114 N N . CYS A 1 163 ? -4.181 15.788 7.665 1.00 95.88 163 CYS A N 1
ATOM 1115 C CA . CYS A 1 163 ? -5.610 15.977 7.888 1.00 95.88 163 CYS A CA 1
ATOM 1116 C C . CYS A 1 163 ? -6.024 17.422 7.615 1.00 95.88 163 CYS A C 1
ATOM 1118 O O . CYS A 1 163 ? -5.267 18.348 7.905 1.00 95.88 163 CYS A O 1
ATOM 1120 N N . THR A 1 164 ? -7.273 17.630 7.189 1.00 95.31 164 THR A N 1
ATOM 1121 C CA . THR A 1 164 ? -7.872 18.973 7.117 1.00 95.31 164 THR A CA 1
ATOM 1122 C C . THR A 1 164 ? -7.884 19.642 8.490 1.00 95.31 164 THR A C 1
ATOM 1124 O O . THR A 1 164 ? -7.645 20.842 8.619 1.00 95.31 164 THR A O 1
ATOM 1127 N N . ARG A 1 165 ? -8.177 18.868 9.542 1.00 97.31 165 ARG A N 1
ATOM 1128 C CA . ARG A 1 165 ? -8.169 19.341 10.926 1.00 97.31 165 ARG A CA 1
ATOM 1129 C C . ARG A 1 165 ? -7.234 18.492 11.769 1.00 97.31 165 ARG A C 1
ATOM 1131 O O . ARG A 1 165 ? -7.488 17.307 11.941 1.00 97.31 165 ARG A O 1
ATOM 1138 N N . THR A 1 166 ? -6.243 19.122 12.387 1.00 98.12 166 THR A N 1
ATOM 1139 C CA . THR A 1 166 ? -5.378 18.477 13.382 1.00 98.12 166 THR A CA 1
ATOM 1140 C C . THR A 1 166 ? -5.638 19.066 14.763 1.00 98.12 166 THR A C 1
ATOM 1142 O O . THR A 1 166 ? -5.730 20.282 14.929 1.00 98.12 166 THR A O 1
ATOM 1145 N N . ILE A 1 167 ? -5.794 18.193 15.753 1.00 98.50 167 ILE A N 1
ATOM 1146 C CA . ILE A 1 167 ? -6.011 18.519 17.160 1.00 98.50 167 ILE A CA 1
ATOM 1147 C C . ILE A 1 167 ? -4.825 17.969 17.946 1.00 98.50 167 ILE A C 1
ATOM 1149 O O . ILE A 1 167 ? -4.556 16.774 17.875 1.00 98.50 167 ILE A O 1
ATOM 1153 N N . THR A 1 168 ? -4.159 18.834 18.708 1.00 98.56 168 THR A N 1
ATOM 1154 C CA . THR A 1 168 ? -3.018 18.479 19.560 1.00 98.56 168 THR A CA 1
ATOM 1155 C C . THR A 1 168 ? -3.190 19.046 20.969 1.00 98.56 168 THR A C 1
ATOM 1157 O O . THR A 1 168 ? -4.031 19.920 21.207 1.00 98.56 168 THR A O 1
ATOM 1160 N N . GLY A 1 169 ? -2.404 18.553 21.929 1.00 98.31 169 GLY A N 1
ATOM 1161 C CA . GLY A 1 169 ? -2.393 19.076 23.295 1.00 98.31 169 GLY A CA 1
ATOM 1162 C C . GLY A 1 169 ? -3.648 18.741 24.110 1.00 98.31 169 GLY A C 1
ATOM 1163 O O . GLY A 1 169 ? -4.299 17.717 23.916 1.00 98.31 169 GLY A O 1
ATOM 1164 N N . GLN A 1 170 ? -3.968 19.577 25.100 1.00 98.50 170 GLN A N 1
ATOM 1165 C CA . GLN A 1 170 ? -5.073 19.318 26.029 1.00 98.50 170 GLN A CA 1
ATOM 1166 C C . GLN A 1 170 ? -6.415 19.779 25.447 1.00 98.50 170 GLN A C 1
ATOM 1168 O O . GLN A 1 170 ? -6.592 20.954 25.128 1.00 98.50 170 GLN A O 1
ATOM 1173 N N . VAL A 1 171 ? -7.393 18.876 25.404 1.00 98.44 171 VAL A N 1
ATOM 1174 C CA . VAL A 1 171 ? -8.771 19.165 24.993 1.00 98.44 171 VAL A CA 1
ATOM 1175 C C . VAL A 1 171 ? -9.721 18.791 26.122 1.00 98.44 171 VAL A C 1
ATOM 1177 O O . VAL A 1 171 ? -9.757 17.646 26.568 1.00 98.44 171 VAL A O 1
ATOM 1180 N N . ASN A 1 172 ? -10.520 19.752 26.582 1.00 97.69 172 ASN A N 1
ATOM 1181 C CA . ASN A 1 172 ? -11.551 19.515 27.589 1.00 97.69 172 ASN A CA 1
ATOM 1182 C C . ASN A 1 172 ? -12.900 19.258 26.912 1.00 97.69 172 ASN A C 1
ATOM 1184 O O . ASN A 1 172 ? -13.371 20.092 26.142 1.00 97.69 172 ASN A O 1
ATOM 1188 N N . GLY A 1 173 ? -13.540 18.133 27.240 1.00 97.25 173 GLY A N 1
ATOM 1189 C CA . GLY A 1 173 ? -14.826 17.744 26.666 1.00 97.25 173 GLY A CA 1
ATOM 1190 C C . GLY A 1 173 ? -14.705 16.861 25.424 1.00 97.25 173 GLY A C 1
ATOM 1191 O O . GLY A 1 173 ? -13.633 16.359 25.087 1.00 97.25 173 GLY A O 1
ATOM 1192 N N . ALA A 1 174 ? -15.849 16.614 24.784 1.00 97.44 174 ALA A N 1
ATOM 1193 C CA . ALA A 1 174 ? -15.937 15.721 23.637 1.00 97.44 174 ALA A CA 1
ATOM 1194 C C . ALA A 1 174 ? -15.419 16.377 22.348 1.00 97.44 174 ALA A C 1
ATOM 1196 O O . ALA A 1 174 ? -15.675 17.554 22.087 1.00 97.44 174 ALA A O 1
ATOM 1197 N N . VAL A 1 175 ? -14.754 15.583 21.511 1.00 98.50 175 VAL A N 1
ATOM 1198 C CA . VAL A 1 175 ? -14.343 15.963 20.156 1.00 98.50 175 VAL A CA 1
ATOM 1199 C C . VAL A 1 175 ? -15.348 15.417 19.148 1.00 98.50 175 VAL A C 1
ATOM 1201 O O . VAL A 1 175 ? -15.802 14.277 19.254 1.00 98.50 175 VAL A O 1
ATOM 1204 N N . PHE A 1 176 ? -15.667 16.232 18.148 1.00 97.62 176 PHE A N 1
ATOM 1205 C CA . PHE A 1 176 ? -16.452 15.846 16.980 1.00 97.62 176 PHE A CA 1
ATOM 1206 C C . PHE A 1 176 ? -15.591 16.043 15.732 1.00 97.62 176 PHE A C 1
ATOM 1208 O O . PHE A 1 176 ? -15.057 17.140 15.517 1.00 97.62 176 PHE A O 1
ATOM 1215 N N . ALA A 1 177 ? -15.432 14.975 14.953 1.00 96.56 177 ALA A N 1
ATOM 1216 C CA . ALA A 1 177 ? -14.701 14.986 13.695 1.00 96.56 177 ALA A CA 1
ATOM 1217 C C . ALA A 1 177 ? -15.438 15.807 12.624 1.00 96.56 177 ALA A C 1
ATOM 1219 O O . ALA A 1 177 ? -16.619 16.139 12.753 1.00 96.56 177 ALA A O 1
ATOM 1220 N N . THR A 1 178 ? -14.724 16.145 11.558 1.00 94.81 178 THR A N 1
ATOM 1221 C CA . THR A 1 178 ? -15.257 16.818 10.369 1.00 94.81 178 THR A CA 1
ATOM 1222 C C . THR A 1 178 ? -15.660 15.799 9.300 1.00 94.81 178 THR A C 1
ATOM 1224 O O . THR A 1 178 ? -15.281 14.634 9.367 1.00 94.81 178 THR A O 1
ATOM 1227 N N . ARG A 1 179 ? -16.435 16.237 8.297 1.00 92.00 179 ARG A N 1
ATOM 1228 C CA . ARG A 1 179 ? -16.790 15.404 7.129 1.00 92.00 179 ARG A CA 1
ATOM 1229 C C . ARG A 1 179 ? -15.618 15.136 6.181 1.00 92.00 179 ARG A C 1
ATOM 1231 O O . ARG A 1 179 ? -15.762 14.317 5.288 1.00 92.00 179 ARG A O 1
ATOM 1238 N N . GLU A 1 180 ? -14.510 15.847 6.355 1.00 91.50 180 GLU A N 1
ATOM 1239 C CA . GLU A 1 180 ? -13.258 15.590 5.647 1.00 91.50 180 GLU A CA 1
ATOM 1240 C C . GLU A 1 180 ? -12.392 14.682 6.527 1.00 91.50 180 GLU A C 1
ATOM 1242 O O . GLU A 1 180 ? -12.857 13.625 6.942 1.00 91.50 180 GLU A O 1
ATOM 1247 N N . SER A 1 181 ? -11.171 15.086 6.875 1.00 95.69 181 SER A N 1
ATOM 1248 C CA . SER A 1 181 ? -10.314 14.339 7.792 1.00 95.69 181 SER A CA 1
ATOM 1249 C C . SER A 1 181 ? -10.046 15.096 9.091 1.00 95.69 181 SER A C 1
ATOM 1251 O O . SER A 1 181 ? -9.808 16.309 9.113 1.00 95.69 181 SER A O 1
ATOM 1253 N N . THR A 1 182 ? -10.089 14.366 10.206 1.00 98.19 182 THR A N 1
ATOM 1254 C CA . THR A 1 182 ? -9.684 14.850 11.529 1.00 98.19 182 THR A CA 1
ATOM 1255 C C . THR A 1 182 ? -8.591 13.955 12.102 1.00 98.19 182 THR A C 1
ATOM 1257 O O . THR A 1 182 ? -8.793 12.758 12.278 1.00 98.19 182 THR A O 1
ATOM 1260 N N . CYS A 1 183 ? -7.461 14.568 12.434 1.00 98.50 183 CYS A N 1
ATOM 1261 C CA . CYS A 1 183 ? -6.337 13.968 13.134 1.00 98.50 183 CYS A CA 1
ATOM 1262 C C . CYS A 1 183 ? -6.352 14.424 14.596 1.00 98.50 183 CYS A C 1
ATOM 1264 O O . CYS A 1 183 ? -6.451 15.622 14.873 1.00 98.50 183 CYS A O 1
ATOM 1266 N N . ILE A 1 184 ? -6.212 13.490 15.529 1.00 98.75 184 ILE A N 1
ATOM 1267 C CA . ILE A 1 184 ? -5.949 13.756 16.945 1.00 98.75 184 ILE A CA 1
ATOM 1268 C C . ILE A 1 184 ? -4.559 13.194 17.230 1.00 98.75 184 ILE A C 1
ATOM 1270 O O . ILE A 1 184 ? -4.390 11.980 17.240 1.00 98.75 184 ILE A O 1
ATOM 1274 N N . ILE A 1 185 ? -3.566 14.068 17.372 1.00 98.38 185 ILE A N 1
ATOM 1275 C CA . ILE A 1 185 ? -2.147 13.693 17.442 1.00 98.38 185 ILE A CA 1
ATOM 1276 C C . ILE A 1 185 ? -1.531 14.367 18.663 1.00 98.38 185 ILE A C 1
ATOM 1278 O O . ILE A 1 185 ? -1.775 15.553 18.881 1.00 98.38 185 ILE A O 1
ATOM 1282 N N . ASP A 1 186 ? -0.754 13.637 19.462 1.00 98.38 186 ASP A N 1
ATOM 1283 C CA . ASP A 1 186 ? -0.096 14.173 20.664 1.00 98.38 186 ASP A CA 1
ATOM 1284 C C . ASP A 1 186 ? -1.082 14.907 21.596 1.00 98.38 186 ASP A C 1
ATOM 1286 O O . ASP A 1 186 ? -0.813 15.996 22.124 1.00 98.38 186 ASP A O 1
ATOM 1290 N N . ALA A 1 187 ? -2.289 14.352 21.743 1.00 98.69 187 ALA A N 1
ATOM 1291 C CA . ALA A 1 187 ? -3.391 15.005 22.431 1.00 98.69 187 ALA A CA 1
ATOM 1292 C C . ALA A 1 187 ? -3.829 14.254 23.691 1.00 98.69 187 ALA A C 1
ATOM 1294 O O . ALA A 1 187 ? -3.765 13.033 23.799 1.00 98.69 187 ALA A O 1
ATOM 1295 N N . THR A 1 188 ? -4.363 14.996 24.656 1.00 98.75 188 THR A N 1
ATOM 1296 C CA . THR A 1 188 ? -5.127 14.443 25.777 1.00 98.75 188 THR A CA 1
ATOM 1297 C C . THR A 1 188 ? -6.543 14.996 25.718 1.00 98.75 188 THR A C 1
ATOM 1299 O O . THR A 1 188 ? -6.775 16.167 26.020 1.00 98.75 188 THR A O 1
ATOM 1302 N N . VAL A 1 189 ? -7.504 14.152 25.353 1.00 98.75 189 VAL A N 1
ATOM 1303 C CA . VAL A 1 189 ? -8.923 14.504 25.259 1.00 98.75 189 VAL A CA 1
ATOM 1304 C C . VAL A 1 189 ? -9.644 14.043 26.523 1.00 98.75 189 VAL A C 1
ATOM 1306 O O . VAL A 1 189 ? -9.825 12.849 26.749 1.00 98.75 189 VAL A O 1
ATOM 1309 N N . ARG A 1 190 ? -10.108 14.977 27.359 1.00 98.12 190 ARG A N 1
ATOM 1310 C CA . ARG A 1 190 ? -10.919 14.698 28.560 1.00 98.12 190 ARG A CA 1
ATOM 1311 C C . ARG A 1 190 ? -12.400 14.553 28.201 1.00 98.12 190 ARG A C 1
ATOM 1313 O O . ARG A 1 190 ? -13.247 15.322 28.656 1.00 98.12 190 ARG A O 1
ATOM 1320 N N . GLY A 1 191 ? -12.692 13.586 27.343 1.00 97.88 191 GLY A N 1
ATOM 1321 C CA . GLY A 1 191 ? -14.019 13.306 26.811 1.00 97.88 191 GLY A CA 1
ATOM 1322 C C . GLY A 1 191 ? -13.970 12.205 25.757 1.00 97.88 191 GLY A C 1
ATOM 1323 O O . GLY A 1 191 ? -12.934 11.576 25.551 1.00 97.88 191 GLY A O 1
ATOM 1324 N N . GLY A 1 192 ? -15.106 11.955 25.106 1.00 98.06 192 GLY A N 1
ATOM 1325 C CA . GLY A 1 192 ? -15.182 11.025 23.977 1.00 98.06 192 GLY A CA 1
ATOM 1326 C C . GLY A 1 192 ? -14.800 11.669 22.643 1.00 98.06 192 GLY A C 1
ATOM 1327 O O . GLY A 1 192 ? -14.783 12.894 22.514 1.00 98.06 192 GLY A O 1
ATOM 1328 N N . VAL A 1 193 ? -14.554 10.836 21.635 1.00 98.81 193 VAL A N 1
ATOM 1329 C CA . VAL A 1 193 ? -14.325 11.246 20.243 1.00 98.81 193 VAL A CA 1
ATOM 1330 C C . VAL A 1 193 ? -15.441 10.677 19.378 1.00 98.81 193 VAL A C 1
ATOM 1332 O O . VAL A 1 193 ? -15.732 9.483 19.431 1.00 98.81 193 VAL A O 1
ATOM 1335 N N . ASN A 1 194 ? -16.062 11.537 18.578 1.00 98.38 194 ASN A N 1
ATOM 1336 C CA . ASN A 1 194 ? -17.186 11.197 17.717 1.00 98.38 194 ASN A CA 1
ATOM 1337 C C . ASN A 1 194 ? -16.801 11.451 16.257 1.00 98.38 194 ASN A C 1
ATOM 1339 O O . ASN A 1 194 ? -16.752 12.598 15.810 1.00 98.38 194 ASN A O 1
ATOM 1343 N N . GLY A 1 195 ? -16.530 10.376 15.523 1.00 97.12 195 GLY A N 1
ATOM 1344 C CA . GLY A 1 195 ? -16.488 10.359 14.069 1.00 97.12 195 GLY A CA 1
ATOM 1345 C C . GLY A 1 195 ? -17.850 10.727 13.482 1.00 97.12 195 GLY A C 1
ATOM 1346 O O . GLY A 1 195 ? -18.892 10.509 14.105 1.00 97.12 195 GLY A O 1
ATOM 1347 N N . VAL A 1 196 ? -17.842 11.294 12.280 1.00 95.81 196 VAL A N 1
ATOM 1348 C CA . VAL A 1 196 ? -19.059 11.699 11.570 1.00 95.81 196 VAL A CA 1
ATOM 1349 C C . VAL A 1 196 ? -19.194 10.926 10.258 1.00 95.81 196 VAL A C 1
ATOM 1351 O O . VAL A 1 196 ? -18.174 10.575 9.662 1.00 95.81 196 VAL A O 1
ATOM 1354 N N . PRO A 1 197 ? -20.423 10.690 9.766 1.00 96.94 197 PRO A N 1
ATOM 1355 C CA . PRO A 1 197 ? -20.627 10.039 8.478 1.00 96.94 197 PRO A CA 1
ATOM 1356 C C . PRO A 1 197 ? -19.896 10.756 7.335 1.00 96.94 197 PRO A C 1
ATOM 1358 O O . PRO A 1 197 ? -20.020 11.976 7.176 1.00 96.94 197 PRO A O 1
ATOM 1361 N N . GLY A 1 198 ? -19.167 9.987 6.529 1.00 94.38 198 GLY A N 1
ATOM 1362 C CA . GLY A 1 198 ? -18.329 10.464 5.427 1.00 94.38 198 GLY A CA 1
ATOM 1363 C C . GLY A 1 198 ? -16.949 10.989 5.841 1.00 94.38 198 GLY A C 1
ATOM 1364 O O . GLY A 1 198 ? -16.124 11.220 4.966 1.00 94.38 198 GLY A O 1
ATOM 1365 N N . GLY A 1 199 ? -16.689 11.161 7.141 1.00 95.31 199 GLY A N 1
ATOM 1366 C CA . GLY A 1 199 ? -15.413 11.662 7.644 1.00 95.31 199 GLY A CA 1
ATOM 1367 C C . GLY A 1 199 ? -14.375 10.564 7.870 1.00 95.31 199 GLY A C 1
ATOM 1368 O O . GLY A 1 199 ? -14.721 9.437 8.237 1.00 95.31 199 GLY A O 1
ATOM 1369 N N . ALA A 1 200 ? -13.105 10.925 7.701 1.00 96.81 200 ALA A N 1
ATOM 1370 C CA . ALA A 1 200 ? -11.945 10.124 8.064 1.00 96.81 200 ALA A CA 1
ATOM 1371 C C . ALA A 1 200 ? -11.418 10.560 9.442 1.00 96.81 200 ALA A C 1
ATOM 1373 O O . ALA A 1 200 ? -11.263 11.756 9.715 1.00 96.81 200 ALA A O 1
ATOM 1374 N N . LEU A 1 201 ? -11.141 9.599 10.321 1.00 98.12 201 LEU A N 1
ATOM 1375 C CA . LEU A 1 201 ? -10.654 9.857 11.677 1.00 98.12 201 LEU A CA 1
ATOM 1376 C C . LEU A 1 201 ? -9.350 9.102 11.928 1.00 98.12 201 LEU A C 1
ATOM 1378 O O . LEU A 1 201 ? -9.316 7.881 11.818 1.00 98.12 201 LEU A O 1
ATOM 1382 N N . PHE A 1 202 ? -8.313 9.840 12.310 1.00 98.38 202 PHE A N 1
ATOM 1383 C CA . PHE A 1 202 ? -7.020 9.303 12.720 1.00 98.38 202 PHE A CA 1
ATOM 1384 C C . PHE A 1 202 ? -6.697 9.762 14.141 1.00 98.38 202 PHE A C 1
ATOM 1386 O O . PHE A 1 202 ? -6.815 10.951 14.454 1.00 98.38 202 PHE A O 1
ATOM 1393 N N . ILE A 1 203 ? -6.297 8.835 15.005 1.00 98.75 203 ILE A N 1
ATOM 1394 C CA . ILE A 1 203 ? -5.856 9.115 16.373 1.00 98.75 203 ILE A CA 1
ATOM 1395 C C . ILE A 1 203 ? -4.470 8.497 16.549 1.00 98.75 203 ILE A C 1
ATOM 1397 O O . ILE A 1 203 ? -4.302 7.307 16.313 1.00 98.75 203 ILE A O 1
ATOM 1401 N N . SER A 1 204 ? -3.488 9.295 16.956 1.00 98.50 204 SER A N 1
ATOM 1402 C CA . SER A 1 204 ? -2.118 8.827 17.165 1.00 98.50 204 SER A CA 1
ATOM 1403 C C . SER A 1 204 ? -1.478 9.454 18.395 1.00 98.50 204 SER A C 1
ATOM 1405 O O . SER A 1 204 ? -1.748 10.621 18.701 1.00 98.50 204 SER A O 1
ATOM 1407 N N . ASN A 1 205 ? -0.664 8.677 19.114 1.00 98.44 205 ASN A N 1
ATOM 1408 C CA . ASN A 1 205 ? 0.071 9.104 20.308 1.00 98.44 205 ASN A CA 1
ATOM 1409 C C . ASN A 1 205 ? -0.788 9.948 21.271 1.00 98.44 205 ASN A C 1
ATOM 1411 O O . ASN A 1 205 ? -0.418 11.043 21.702 1.00 98.44 205 ASN A O 1
ATOM 1415 N N . SER A 1 206 ? -2.021 9.503 21.517 1.00 98.81 206 SER A N 1
ATOM 1416 C CA . SER A 1 206 ? -3.034 10.309 22.200 1.00 98.81 206 SER A CA 1
ATOM 1417 C C . SER A 1 206 ? -3.700 9.553 23.342 1.00 98.81 206 SER A C 1
ATOM 1419 O O . SER A 1 206 ? -3.836 8.334 23.334 1.00 98.81 206 SER A O 1
ATOM 1421 N N . THR A 1 207 ? -4.170 10.292 24.346 1.00 98.75 207 THR A N 1
ATOM 1422 C CA . THR A 1 207 ? -4.989 9.755 25.439 1.00 98.75 207 THR A CA 1
ATOM 1423 C C . THR A 1 207 ? -6.418 10.265 25.324 1.00 98.75 207 THR A C 1
ATOM 1425 O O . THR A 1 207 ? -6.662 11.470 25.397 1.00 98.75 207 THR A O 1
ATOM 1428 N N . ILE A 1 208 ? -7.379 9.353 25.204 1.00 98.75 208 ILE A N 1
ATOM 1429 C CA . ILE A 1 208 ? -8.810 9.649 25.130 1.00 98.75 208 ILE A CA 1
ATOM 1430 C C . ILE A 1 208 ? -9.495 9.177 26.415 1.00 98.75 208 ILE A C 1
ATOM 1432 O O . ILE A 1 208 ? -9.511 7.993 26.743 1.00 98.75 208 ILE A O 1
ATOM 1436 N N . GLY A 1 209 ? -10.093 10.109 27.152 1.00 98.19 209 GLY A N 1
ATOM 1437 C CA . GLY A 1 209 ? -10.743 9.862 28.442 1.00 98.19 209 GLY A CA 1
ATOM 1438 C C . GLY A 1 209 ? -12.160 9.285 28.358 1.00 98.19 209 GLY A C 1
ATOM 1439 O O . GLY A 1 209 ? -12.823 9.171 29.384 1.00 98.19 209 GLY A O 1
ATOM 1440 N N . GLY A 1 210 ? -12.657 8.974 27.162 1.00 97.75 210 GLY A N 1
ATOM 1441 C CA . GLY A 1 210 ? -14.014 8.482 26.940 1.00 97.75 210 GLY A CA 1
ATOM 1442 C C . GLY A 1 210 ? -14.127 7.564 25.727 1.00 97.75 210 GLY A C 1
ATOM 1443 O O . GLY A 1 210 ? -13.133 7.103 25.174 1.00 97.75 210 GLY A O 1
ATOM 1444 N N . ARG A 1 211 ? -15.368 7.277 25.315 1.00 98.19 211 ARG A N 1
ATOM 1445 C CA . ARG A 1 211 ? -15.656 6.439 24.141 1.00 98.19 211 ARG A CA 1
ATOM 1446 C C . ARG A 1 211 ? -15.123 7.087 22.863 1.00 98.19 211 ARG A C 1
ATOM 1448 O O . ARG A 1 211 ? -15.377 8.268 22.633 1.00 98.19 211 ARG A O 1
ATOM 1455 N N . VAL A 1 212 ? -14.484 6.290 22.013 1.00 98.81 212 VAL A N 1
ATOM 1456 C CA . VAL A 1 212 ? -14.226 6.632 20.611 1.00 98.81 212 VAL A CA 1
ATOM 1457 C C . VAL A 1 212 ? -15.266 5.909 19.768 1.00 98.81 212 VAL A C 1
ATOM 1459 O O . VAL A 1 212 ? -15.410 4.692 19.875 1.00 98.81 212 VAL A O 1
ATOM 1462 N N . GLN A 1 213 ? -16.022 6.641 18.960 1.00 98.38 213 GLN A N 1
ATOM 1463 C CA . GLN A 1 213 ? -17.019 6.044 18.079 1.00 98.38 213 GLN A CA 1
ATOM 1464 C C . GLN A 1 213 ? -16.999 6.671 16.692 1.00 98.38 213 GLN A C 1
ATOM 1466 O O . GLN A 1 213 ? -16.860 7.883 16.577 1.00 98.38 213 GLN A O 1
ATOM 1471 N N . SER A 1 214 ? -17.176 5.865 15.650 1.00 98.31 214 SER A N 1
ATOM 1472 C CA . SER A 1 214 ? -17.349 6.314 14.269 1.00 98.31 214 SER A CA 1
ATOM 1473 C C . SER A 1 214 ? -18.466 5.517 13.606 1.00 98.31 214 SER A C 1
ATOM 1475 O O . SER A 1 214 ? -18.595 4.309 13.807 1.00 98.31 214 SER A O 1
ATOM 1477 N N . SER A 1 215 ? -19.324 6.197 12.850 1.00 97.62 215 SER A N 1
ATOM 1478 C CA . SER A 1 215 ? -20.442 5.574 12.142 1.00 97.62 215 SER A CA 1
ATOM 1479 C C . SER A 1 215 ? -20.499 6.076 10.709 1.00 97.62 215 SER A C 1
ATOM 1481 O O . SER A 1 215 ? -20.596 7.283 10.490 1.00 97.62 215 SER A O 1
ATOM 1483 N N . ASN A 1 216 ? -20.462 5.151 9.749 1.00 97.31 216 ASN A N 1
ATOM 1484 C CA . ASN A 1 216 ? -20.441 5.427 8.312 1.00 97.31 216 ASN A CA 1
ATOM 1485 C C . ASN A 1 216 ? -19.296 6.367 7.890 1.00 97.31 216 ASN A C 1
ATOM 1487 O O . ASN A 1 216 ? -19.481 7.226 7.028 1.00 97.31 216 ASN A O 1
ATOM 1491 N N . GLY A 1 217 ? -18.142 6.263 8.557 1.00 96.62 217 GLY A N 1
ATOM 1492 C CA . GLY A 1 217 ? -16.931 7.014 8.216 1.00 96.62 217 GLY A CA 1
ATOM 1493 C C . GLY A 1 217 ? -16.226 6.446 6.982 1.00 96.62 217 GLY A C 1
ATOM 1494 O O . GLY A 1 217 ? -16.440 5.289 6.616 1.00 96.62 217 GLY A O 1
ATOM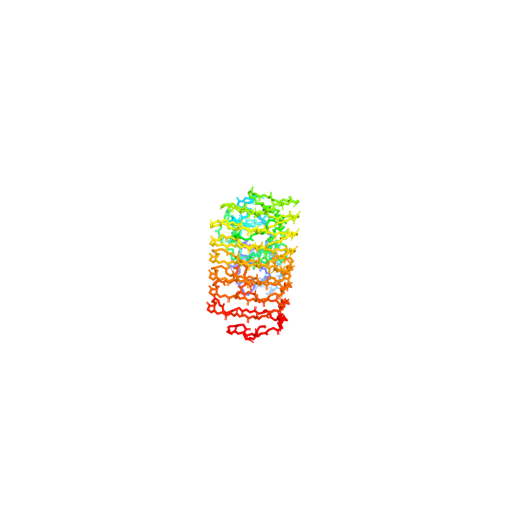 1495 N N . THR A 1 218 ? -15.377 7.257 6.352 1.00 95.06 218 THR A N 1
ATOM 1496 C CA . THR A 1 218 ? -14.589 6.841 5.180 1.00 95.06 218 THR A CA 1
ATOM 1497 C C . THR A 1 218 ? -13.322 6.102 5.568 1.00 95.06 218 THR A C 1
ATOM 1499 O O . THR A 1 218 ? -13.007 5.127 4.907 1.00 95.06 218 THR A O 1
ATOM 1502 N N . LEU A 1 219 ? -12.644 6.500 6.646 1.00 95.75 219 LEU A N 1
ATOM 1503 C CA . LEU A 1 219 ? -11.530 5.766 7.257 1.00 95.75 219 LEU A CA 1
ATOM 1504 C C . LEU A 1 219 ? -11.554 5.916 8.773 1.00 95.75 219 LEU A C 1
ATOM 1506 O O . LEU A 1 219 ? -12.038 6.922 9.308 1.00 95.75 219 LEU A O 1
ATOM 1510 N N . PHE A 1 220 ? -11.003 4.924 9.463 1.00 97.94 220 PHE A N 1
ATOM 1511 C CA . PHE A 1 220 ? -10.819 4.973 10.904 1.00 97.94 220 PHE A CA 1
ATOM 1512 C C . PHE A 1 220 ? -9.501 4.320 11.289 1.00 97.94 220 PHE A C 1
ATOM 1514 O O . PHE A 1 220 ? -9.292 3.151 10.984 1.00 97.94 220 PHE A O 1
ATOM 1521 N N . SER A 1 221 ? -8.668 5.055 12.013 1.00 98.12 221 SER A N 1
ATOM 1522 C CA . SER A 1 221 ? -7.367 4.573 12.454 1.00 98.12 221 SER A CA 1
ATOM 1523 C C . SER A 1 221 ? -7.064 5.044 13.876 1.00 98.12 221 SER A C 1
ATOM 1525 O O . SER A 1 221 ? -7.251 6.225 14.190 1.00 98.12 221 SER A O 1
ATOM 1527 N N . ILE A 1 222 ? -6.587 4.137 14.727 1.00 98.56 222 ILE A N 1
ATOM 1528 C CA . ILE A 1 222 ? -5.973 4.457 16.021 1.00 98.56 222 ILE A CA 1
ATOM 1529 C C . ILE A 1 222 ? -4.613 3.751 16.084 1.00 98.56 222 ILE A C 1
ATOM 1531 O O . ILE A 1 222 ? -4.524 2.575 15.735 1.00 98.56 222 ILE A O 1
ATOM 1535 N N . CYS A 1 223 ? -3.577 4.500 16.467 1.00 98.50 223 CYS A N 1
ATOM 1536 C CA . CYS A 1 223 ? -2.211 4.013 16.639 1.00 98.50 223 CYS A CA 1
ATOM 1537 C C . CYS A 1 223 ? -1.593 4.592 17.921 1.00 98.50 223 CYS A C 1
ATOM 1539 O O . CYS A 1 223 ? -1.823 5.760 18.250 1.00 98.50 223 CYS A O 1
ATOM 1541 N N . ASP A 1 224 ? -0.763 3.819 18.619 1.00 98.38 224 ASP A N 1
ATOM 1542 C CA . ASP A 1 224 ? 0.022 4.243 19.793 1.00 98.38 224 ASP A CA 1
ATOM 1543 C C . ASP A 1 224 ? -0.775 5.066 20.829 1.00 98.38 224 ASP A C 1
ATOM 1545 O O . ASP A 1 224 ? -0.296 6.045 21.400 1.00 98.38 224 ASP A O 1
ATOM 1549 N N . SER A 1 225 ? -2.055 4.748 21.026 1.00 98.75 225 SER A N 1
ATOM 1550 C CA . SER A 1 225 ? -2.966 5.584 21.808 1.00 98.75 225 SER A CA 1
ATOM 1551 C C . SER A 1 225 ? -3.591 4.835 22.979 1.00 98.75 225 SER A C 1
ATOM 1553 O O . SER A 1 225 ? -3.720 3.612 23.006 1.00 98.75 225 SER A O 1
ATOM 1555 N N . SER A 1 226 ? -4.018 5.590 23.990 1.00 98.75 226 SER A N 1
ATOM 1556 C CA . SER A 1 226 ? -4.707 5.072 25.171 1.00 98.75 226 SER A CA 1
ATOM 1557 C C . SER A 1 226 ? -6.157 5.537 25.196 1.00 98.75 226 SER A C 1
ATOM 1559 O O . SER A 1 226 ? -6.438 6.734 25.149 1.00 98.75 226 SER A O 1
ATOM 1561 N N . VAL A 1 227 ? -7.096 4.600 25.318 1.00 98.75 227 VAL A N 1
ATOM 1562 C CA . VAL A 1 227 ? -8.533 4.880 25.409 1.00 98.75 227 VAL A CA 1
ATOM 1563 C C . VAL A 1 227 ? -9.071 4.362 26.744 1.00 98.75 227 VAL A C 1
ATOM 1565 O O . VAL A 1 227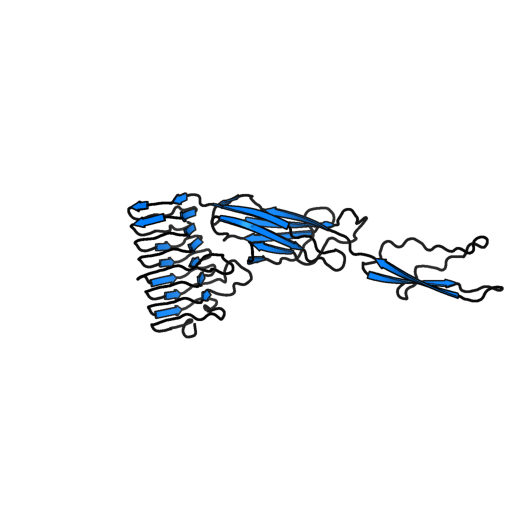 ? -9.081 3.161 27.027 1.00 98.75 227 VAL A O 1
ATOM 1568 N N . ILE A 1 228 ? -9.561 5.278 27.581 1.00 97.25 228 ILE A N 1
ATOM 1569 C CA . ILE A 1 228 ? -10.216 5.003 28.873 1.00 97.25 228 ILE A CA 1
ATOM 1570 C C . ILE A 1 228 ? -11.735 4.887 28.643 1.00 97.25 228 ILE A C 1
ATOM 1572 O O . ILE A 1 228 ? -12.564 5.537 29.275 1.00 97.25 228 ILE A O 1
ATOM 1576 N N . GLY A 1 229 ? -12.107 4.093 27.646 1.00 96.50 229 GLY A N 1
ATOM 1577 C CA . GLY A 1 229 ? -13.464 3.937 27.139 1.00 96.50 229 GLY A CA 1
ATOM 1578 C C . GLY A 1 229 ? -13.495 2.878 26.042 1.00 96.50 229 GLY A C 1
ATOM 1579 O O . GLY A 1 229 ? -12.467 2.302 25.707 1.00 96.50 229 GLY A O 1
ATOM 1580 N N . SER A 1 230 ? -14.673 2.582 25.496 1.00 98.31 230 SER A N 1
ATOM 1581 C CA . SER A 1 230 ? -14.805 1.637 24.378 1.00 98.31 230 SER A CA 1
ATOM 1582 C C . SER A 1 230 ? -14.457 2.280 23.035 1.00 98.31 230 SER A C 1
ATOM 1584 O O . SER A 1 230 ? -14.681 3.479 22.858 1.00 98.31 230 SER A O 1
ATOM 1586 N N . VAL A 1 231 ? -14.028 1.461 22.076 1.00 98.88 231 VAL A N 1
ATOM 1587 C CA . VAL A 1 231 ? -13.884 1.839 20.663 1.00 98.88 231 VAL A CA 1
ATOM 1588 C C . VAL A 1 231 ? -15.001 1.174 19.859 1.00 98.88 231 VAL A C 1
ATOM 1590 O O . VAL A 1 231 ? -15.235 -0.026 19.993 1.00 98.88 231 VAL A O 1
ATOM 1593 N N . GLN A 1 232 ? -15.727 1.955 19.063 1.00 98.75 232 GLN A N 1
ATOM 1594 C CA . GLN A 1 232 ? -16.870 1.496 18.273 1.00 98.75 232 GLN A CA 1
ATOM 1595 C C . GLN A 1 232 ? -16.795 2.009 16.844 1.00 98.75 232 GLN A C 1
ATOM 1597 O O . GLN A 1 232 ? -16.819 3.215 16.615 1.00 98.75 232 GLN A O 1
ATOM 1602 N N . VAL A 1 233 ? -16.763 1.100 15.877 1.00 98.81 233 VAL A N 1
ATOM 1603 C CA . VAL A 1 233 ? -16.767 1.450 14.457 1.00 98.81 233 VAL A CA 1
ATOM 1604 C C . VAL A 1 233 ? -17.881 0.679 13.771 1.00 98.81 233 VAL A C 1
ATOM 1606 O O . VAL A 1 233 ? -17.901 -0.554 13.792 1.00 98.81 233 VAL A O 1
ATOM 1609 N N . ASN A 1 234 ? -18.830 1.412 13.195 1.00 98.50 234 ASN A N 1
ATOM 1610 C CA . ASN A 1 234 ? -19.976 0.840 12.503 1.00 98.50 234 ASN A CA 1
ATOM 1611 C C . ASN A 1 234 ? -20.087 1.373 11.074 1.00 98.50 234 ASN A C 1
ATOM 1613 O O . ASN A 1 234 ? -20.126 2.588 10.884 1.00 98.50 234 ASN A O 1
ATOM 1617 N N . GLY A 1 235 ? -20.211 0.495 10.082 1.00 98.25 235 GLY A N 1
ATOM 1618 C CA . GLY A 1 235 ? -20.521 0.908 8.711 1.00 98.25 235 GLY A CA 1
ATOM 1619 C C . GLY A 1 235 ? -19.386 1.632 7.986 1.00 98.25 235 GLY A C 1
ATOM 1620 O O . GLY A 1 235 ? -19.667 2.383 7.056 1.00 98.25 235 GLY A O 1
ATOM 1621 N N . ALA A 1 236 ? -18.127 1.502 8.421 1.00 97.75 236 ALA A N 1
ATOM 1622 C CA . ALA A 1 236 ? -17.021 2.176 7.743 1.00 97.75 236 ALA A CA 1
ATOM 1623 C C . ALA A 1 236 ? -16.912 1.695 6.288 1.00 97.75 236 ALA A C 1
ATOM 1625 O O . ALA A 1 236 ? -16.935 0.490 6.023 1.00 97.75 236 ALA A O 1
ATOM 1626 N N . THR A 1 237 ? -16.818 2.635 5.346 1.00 95.38 237 THR A N 1
ATOM 1627 C CA . THR A 1 237 ? -16.744 2.314 3.912 1.00 95.38 237 THR A CA 1
ATOM 1628 C C . THR A 1 237 ? -15.319 2.060 3.439 1.00 95.38 237 THR A C 1
ATOM 1630 O O . THR A 1 237 ? -15.136 1.366 2.446 1.00 95.38 237 THR A O 1
ATOM 1633 N N . GLY A 1 238 ? -14.328 2.623 4.127 1.00 93.88 238 GLY A N 1
ATOM 1634 C CA . GLY A 1 238 ? -12.917 2.299 3.944 1.00 93.88 238 GLY A CA 1
ATOM 1635 C C . GLY A 1 238 ? -12.359 1.533 5.138 1.00 93.88 238 GLY A C 1
ATOM 1636 O O . GLY A 1 238 ? -13.103 1.057 6.001 1.00 93.88 238 GLY A O 1
ATOM 1637 N N . PHE A 1 239 ? -11.042 1.356 5.125 1.00 95.31 239 PHE A N 1
ATOM 1638 C CA . PHE A 1 239 ? -10.348 0.474 6.048 1.00 95.31 239 PHE A CA 1
ATOM 1639 C C . PHE A 1 239 ? -10.435 0.965 7.497 1.00 95.31 239 PHE A C 1
ATOM 1641 O O . PHE A 1 239 ? -10.470 2.170 7.776 1.00 95.31 239 PHE A O 1
ATOM 1648 N N . VAL A 1 240 ? -10.493 -0.002 8.412 1.00 97.88 240 VAL A N 1
ATOM 1649 C CA . VAL A 1 240 ? -10.495 0.223 9.856 1.00 97.88 240 VAL A CA 1
ATOM 1650 C C . VAL A 1 240 ? -9.216 -0.364 10.427 1.00 97.88 240 VAL A C 1
ATOM 1652 O O . VAL A 1 240 ? -9.062 -1.578 10.424 1.00 97.88 240 VAL A O 1
ATOM 1655 N N . LEU A 1 241 ? -8.345 0.483 10.956 1.00 97.62 241 LEU A N 1
ATOM 1656 C CA . LEU A 1 241 ? -7.070 0.090 11.540 1.00 97.62 241 LEU A CA 1
ATOM 1657 C C . LEU A 1 241 ? -7.050 0.431 13.034 1.00 97.62 241 LEU A C 1
ATOM 1659 O O . LEU A 1 241 ? -7.304 1.565 13.433 1.00 97.62 241 LEU A O 1
ATOM 1663 N N . ILE A 1 242 ? -6.780 -0.545 13.887 1.00 98.44 242 ILE A N 1
ATOM 1664 C CA . ILE A 1 242 ? -6.599 -0.342 15.327 1.00 98.44 242 ILE A CA 1
ATOM 1665 C C . ILE A 1 242 ? -5.345 -1.114 15.703 1.00 98.44 242 ILE A C 1
ATOM 1667 O O . ILE A 1 242 ? -5.422 -2.301 16.025 1.00 98.44 242 ILE A O 1
ATOM 1671 N N . GLY A 1 243 ? -4.200 -0.448 15.583 1.00 97.12 243 GLY A N 1
ATOM 1672 C CA . GLY A 1 243 ? -2.892 -1.087 15.615 1.00 97.12 243 GLY A CA 1
ATOM 1673 C C . GLY A 1 243 ? -2.648 -2.047 14.441 1.00 97.12 243 GLY A C 1
ATOM 1674 O O . GLY A 1 243 ? -3.468 -2.914 14.153 1.00 97.12 243 GLY A O 1
ATOM 1675 N N . ASP A 1 244 ? -1.484 -1.901 13.819 1.00 93.75 244 ASP A N 1
ATOM 1676 C CA . ASP A 1 244 ? -0.684 -2.923 13.145 1.00 93.75 244 ASP A CA 1
ATOM 1677 C C . ASP A 1 244 ? 0.764 -2.396 12.999 1.00 93.75 244 ASP A C 1
ATOM 1679 O O . ASP A 1 244 ? 1.061 -1.573 12.127 1.00 93.75 244 ASP A O 1
ATOM 1683 N N . PRO A 1 245 ? 1.690 -2.795 13.899 1.00 90.31 245 PRO A N 1
ATOM 1684 C CA . PRO A 1 245 ? 3.065 -2.302 13.884 1.00 90.31 245 PRO A CA 1
ATOM 1685 C C . PRO A 1 245 ? 3.898 -2.872 12.728 1.00 90.31 245 PRO A C 1
ATOM 1687 O O . PRO A 1 245 ? 5.068 -2.506 12.610 1.00 90.31 245 PRO A O 1
ATOM 1690 N N . GLY A 1 246 ? 3.348 -3.807 11.948 1.00 86.44 246 GLY A N 1
ATOM 1691 C CA . GLY A 1 246 ? 3.987 -4.396 10.786 1.00 86.44 246 GLY A CA 1
ATOM 1692 C C . GLY A 1 246 ? 3.944 -3.451 9.593 1.00 86.44 246 GLY A C 1
ATOM 1693 O O . GLY A 1 246 ? 4.668 -2.459 9.536 1.00 86.44 246 GLY A O 1
ATOM 1694 N N . ASP A 1 247 ? 3.126 -3.795 8.612 1.00 78.69 247 ASP A N 1
ATOM 1695 C CA . ASP A 1 247 ? 3.058 -3.126 7.319 1.00 78.69 247 ASP A CA 1
ATOM 1696 C C . ASP A 1 247 ? 2.332 -1.770 7.357 1.00 78.69 247 ASP A C 1
ATOM 1698 O O . ASP A 1 247 ? 2.696 -0.850 6.621 1.00 78.69 247 ASP A O 1
ATOM 1702 N N . ASP A 1 248 ? 1.405 -1.555 8.279 1.00 83.25 248 ASP A N 1
ATOM 1703 C CA . ASP A 1 248 ? 0.777 -0.237 8.446 1.00 83.25 248 ASP A CA 1
ATOM 1704 C C . ASP A 1 248 ? 1.600 0.755 9.281 1.00 83.25 248 ASP A C 1
ATOM 1706 O O . ASP A 1 248 ? 1.238 1.929 9.385 1.00 83.25 248 ASP A O 1
ATOM 1710 N N . HIS A 1 249 ? 2.710 0.315 9.889 1.00 88.69 249 HIS A N 1
ATOM 1711 C CA . HIS A 1 249 ? 3.538 1.132 10.788 1.00 88.69 249 HIS A CA 1
ATOM 1712 C C . HIS A 1 249 ? 2.716 1.841 11.889 1.00 88.69 249 HIS A C 1
ATOM 1714 O O . HIS A 1 249 ? 3.023 2.964 12.298 1.00 88.69 249 HIS A O 1
ATOM 1720 N N . CYS A 1 250 ? 1.667 1.181 12.381 1.00 95.38 250 CYS A N 1
ATOM 1721 C CA . CYS A 1 250 ? 0.712 1.692 13.356 1.00 95.38 250 CYS A CA 1
ATOM 1722 C C . CYS A 1 250 ? 0.870 0.930 14.684 1.00 95.38 250 CYS A C 1
ATOM 1724 O O . CYS A 1 250 ? 0.331 -0.161 14.836 1.00 95.38 250 CYS A O 1
ATOM 1726 N N . PRO A 1 251 ? 1.621 1.434 15.678 1.00 97.25 251 PRO A N 1
ATOM 1727 C CA . PRO A 1 251 ? 1.804 0.705 16.932 1.00 97.25 251 PRO A CA 1
ATOM 1728 C C . PRO A 1 251 ? 0.478 0.403 17.643 1.00 97.25 251 PRO A C 1
ATOM 1730 O O . PRO A 1 251 ? -0.470 1.180 17.557 1.00 97.25 251 PRO A O 1
ATOM 1733 N N . GLY A 1 252 ? 0.426 -0.724 18.357 1.00 97.69 252 GLY A N 1
ATOM 1734 C CA . GLY A 1 252 ? -0.783 -1.177 19.044 1.00 97.69 252 GLY A CA 1
ATOM 1735 C C . GLY A 1 252 ? -1.242 -0.247 20.170 1.00 97.69 252 GLY A C 1
ATOM 1736 O O . GLY A 1 252 ? -0.442 0.397 20.850 1.00 97.69 252 GLY A O 1
ATOM 1737 N N . ASP A 1 253 ? -2.550 -0.229 20.403 1.00 98.75 253 ASP A N 1
ATOM 1738 C CA . ASP A 1 253 ? -3.207 0.658 21.354 1.00 98.75 253 ASP A CA 1
ATOM 1739 C C . ASP A 1 253 ? -3.444 0.020 22.729 1.00 98.75 253 ASP A C 1
ATOM 1741 O O . ASP A 1 253 ? -3.440 -1.203 22.928 1.00 98.75 253 ASP A O 1
ATOM 1745 N N . ARG A 1 254 ? -3.768 0.875 23.704 1.00 98.75 254 ARG A N 1
ATOM 1746 C CA . ARG A 1 254 ? -4.237 0.484 25.035 1.00 98.75 254 ARG A CA 1
ATOM 1747 C C . ARG A 1 254 ? -5.683 0.914 25.277 1.00 98.75 254 ARG A C 1
ATOM 1749 O O . ARG A 1 254 ? -5.960 2.035 25.694 1.00 98.75 254 ARG A O 1
ATOM 1756 N N . ILE A 1 255 ? -6.619 -0.022 25.150 1.00 98.62 255 ILE A N 1
ATOM 1757 C CA . ILE A 1 255 ? -8.033 0.171 25.497 1.00 98.62 255 ILE A CA 1
ATOM 1758 C C . ILE A 1 255 ? -8.269 -0.360 26.918 1.00 98.62 255 ILE A C 1
ATOM 1760 O O . ILE A 1 255 ? -8.580 -1.528 27.120 1.00 98.62 255 ILE A O 1
ATOM 1764 N N . THR A 1 256 ? -8.082 0.484 27.935 1.00 93.88 256 THR A N 1
ATOM 1765 C CA . THR A 1 256 ? -7.825 0.030 29.322 1.00 93.88 256 THR A CA 1
ATOM 1766 C C . THR A 1 256 ? -8.982 -0.746 29.963 1.00 93.88 256 THR A C 1
ATOM 1768 O O . THR A 1 256 ? -8.761 -1.805 30.540 1.00 93.88 256 THR A O 1
ATOM 1771 N N . THR A 1 257 ? -10.209 -0.229 29.896 1.00 89.19 257 THR A N 1
ATOM 1772 C CA . THR A 1 257 ? -11.420 -0.860 30.476 1.00 89.19 257 THR A CA 1
ATOM 1773 C C . THR A 1 257 ? -12.515 -1.086 29.436 1.00 89.19 257 THR A C 1
ATOM 1775 O O . THR A 1 257 ? -13.548 -1.690 29.722 1.00 89.19 257 THR A O 1
ATOM 1778 N N . GLY A 1 258 ? -12.315 -0.566 28.227 1.00 96.75 258 GLY A N 1
ATOM 1779 C CA . GLY A 1 258 ? -13.298 -0.593 27.162 1.00 96.75 258 GLY A CA 1
ATOM 1780 C C . GLY A 1 258 ? -13.280 -1.875 26.349 1.00 96.75 258 GLY A C 1
ATOM 1781 O O . GLY A 1 258 ? -12.295 -2.602 26.294 1.00 96.75 258 GLY A O 1
ATOM 1782 N N . SER A 1 259 ? -14.403 -2.115 25.683 1.00 98.56 259 SER A N 1
ATOM 1783 C CA . SER A 1 259 ? -14.522 -3.127 24.632 1.00 98.56 259 SER A CA 1
ATOM 1784 C C . SER A 1 259 ? -14.265 -2.502 23.259 1.00 98.56 259 SER A C 1
ATOM 1786 O O . SER A 1 259 ? -14.483 -1.299 23.086 1.00 98.56 259 SER A O 1
ATOM 1788 N N . VAL A 1 260 ? -13.864 -3.321 22.290 1.00 98.88 260 VAL A N 1
ATOM 1789 C CA . VAL A 1 260 ? -13.782 -2.942 20.872 1.00 98.88 260 VAL A CA 1
ATOM 1790 C C . VAL A 1 260 ? -14.937 -3.605 20.127 1.00 98.88 260 VAL A C 1
ATOM 1792 O O . VAL A 1 260 ? -15.149 -4.810 20.255 1.00 98.88 260 VAL A O 1
ATOM 1795 N N . GLN A 1 261 ? -15.710 -2.822 19.379 1.00 98.75 261 GLN A N 1
ATOM 1796 C CA . GLN A 1 261 ? -16.819 -3.318 18.562 1.00 98.75 261 GLN A CA 1
ATOM 1797 C C . GLN A 1 261 ? -16.668 -2.811 17.132 1.00 98.75 261 GLN A C 1
ATOM 1799 O O . GLN A 1 261 ? -16.754 -1.607 16.885 1.00 98.75 261 GLN A O 1
ATOM 1804 N N . LEU A 1 262 ? -16.450 -3.739 16.205 1.00 98.75 262 LEU A N 1
ATOM 1805 C CA . LEU A 1 262 ? -16.345 -3.493 14.774 1.00 98.75 262 LEU A CA 1
ATOM 1806 C C . LEU A 1 262 ? -17.543 -4.155 14.097 1.00 98.75 262 LEU A C 1
ATOM 1808 O O . LEU A 1 262 ? -17.702 -5.374 14.141 1.00 98.75 262 LEU A O 1
ATOM 1812 N N . THR A 1 263 ? -18.419 -3.349 13.513 1.00 98.56 263 THR A N 1
ATOM 1813 C CA . THR A 1 263 ? -19.718 -3.802 13.004 1.00 98.56 263 THR A CA 1
ATOM 1814 C C . THR A 1 263 ? -19.936 -3.323 11.573 1.00 98.56 263 THR A C 1
ATOM 1816 O O . THR A 1 263 ? -19.807 -2.138 11.301 1.00 98.56 263 THR A O 1
ATOM 1819 N N . ASN A 1 264 ? -20.288 -4.225 10.657 1.00 98.25 264 ASN A N 1
ATOM 1820 C CA . ASN A 1 264 ? -20.676 -3.904 9.278 1.00 98.25 264 ASN A CA 1
ATOM 1821 C C . ASN A 1 264 ? -19.662 -3.028 8.512 1.00 98.25 264 ASN A C 1
ATOM 1823 O O . ASN A 1 264 ? -20.064 -2.126 7.791 1.00 98.25 264 ASN A O 1
ATOM 1827 N N . ASN A 1 265 ? -18.357 -3.230 8.697 1.00 98.19 265 ASN A N 1
ATOM 1828 C CA . ASN A 1 265 ? -17.337 -2.459 7.969 1.00 98.19 265 ASN A CA 1
ATOM 1829 C C . ASN A 1 265 ? -17.052 -3.096 6.597 1.00 98.19 265 ASN A C 1
ATOM 1831 O O . ASN A 1 265 ? -17.191 -4.308 6.449 1.00 98.19 265 ASN A O 1
ATOM 1835 N N . HIS A 1 266 ? -16.674 -2.313 5.584 1.00 96.12 266 HIS A N 1
ATOM 1836 C CA . HIS A 1 266 ? -16.767 -2.757 4.183 1.00 96.12 266 HIS A CA 1
ATOM 1837 C C . HIS A 1 266 ? -15.454 -2.904 3.404 1.00 96.12 266 HIS A C 1
ATOM 1839 O O . HIS A 1 266 ? -15.482 -3.458 2.306 1.00 96.12 266 HIS A O 1
ATOM 1845 N N . ALA A 1 267 ? -14.318 -2.459 3.943 1.00 94.38 267 ALA A N 1
ATOM 1846 C CA . ALA A 1 267 ? -13.023 -2.538 3.255 1.00 94.38 267 ALA A CA 1
ATOM 1847 C C . ALA A 1 267 ? -11.944 -3.274 4.065 1.00 94.38 267 ALA A C 1
ATOM 1849 O O . ALA A 1 267 ? -10.761 -2.982 3.934 1.00 94.38 267 ALA A O 1
ATOM 1850 N N . GLY A 1 268 ? -12.353 -4.230 4.898 1.00 94.94 268 GLY A N 1
ATOM 1851 C CA . GLY A 1 268 ? -11.486 -4.934 5.837 1.00 94.94 268 GLY A CA 1
ATOM 1852 C C . GLY A 1 268 ? -11.361 -4.212 7.177 1.00 94.94 268 GLY A C 1
ATOM 1853 O O . GLY A 1 268 ? -11.859 -3.097 7.367 1.00 94.94 268 GLY A O 1
ATOM 1854 N N . ALA A 1 269 ? -10.732 -4.891 8.129 1.00 96.62 269 ALA A N 1
ATOM 1855 C CA . ALA A 1 269 ? -10.380 -4.308 9.411 1.00 96.62 269 ALA A CA 1
ATOM 1856 C C . ALA A 1 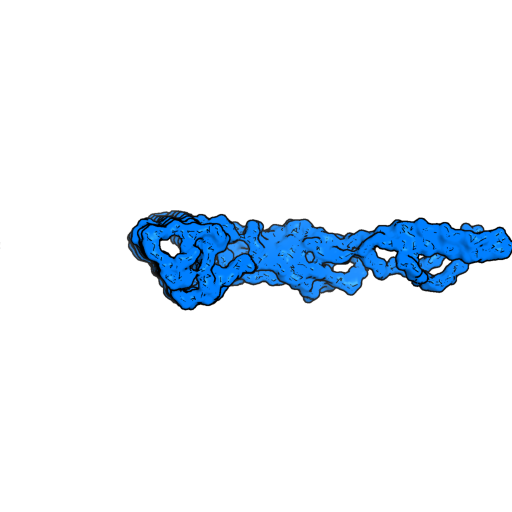269 ? -9.181 -5.030 10.016 1.00 96.62 269 ALA A C 1
ATOM 1858 O O . ALA A 1 269 ? -9.117 -6.259 9.965 1.00 96.62 269 ALA A O 1
ATOM 1859 N N . GLU A 1 270 ? -8.314 -4.278 10.668 1.00 96.44 270 GLU A N 1
ATOM 1860 C CA . GLU A 1 270 ? -7.204 -4.804 11.439 1.00 96.44 270 GLU A CA 1
ATOM 1861 C C . GLU A 1 270 ? -7.272 -4.337 12.882 1.00 96.44 270 GLU A C 1
ATOM 1863 O O . GLU A 1 270 ? -7.552 -3.181 13.201 1.00 96.44 270 GLU A O 1
ATOM 1868 N N . LEU A 1 271 ? -7.080 -5.310 13.760 1.00 98.00 271 LEU A N 1
ATOM 1869 C CA . LEU A 1 271 ? -6.956 -5.147 15.189 1.00 98.00 271 LEU A CA 1
ATOM 1870 C C . LEU A 1 271 ? -5.717 -5.939 15.594 1.00 98.00 271 LEU A C 1
ATOM 1872 O O . LEU A 1 271 ? -5.809 -7.157 15.797 1.00 98.00 271 LEU A O 1
ATOM 1876 N N . VAL A 1 272 ? -4.559 -5.282 15.654 1.00 97.69 272 VAL A N 1
ATOM 1877 C CA . VAL A 1 272 ? -3.269 -5.962 15.818 1.00 97.69 272 VAL A CA 1
ATOM 1878 C C . VAL A 1 272 ? -2.449 -5.388 16.974 1.00 97.69 272 VAL A C 1
ATOM 1880 O O . VAL A 1 272 ? -2.316 -4.181 17.146 1.00 97.69 272 VAL A O 1
ATOM 1883 N N . ALA A 1 273 ? -1.881 -6.287 17.784 1.00 98.25 273 ALA A N 1
ATOM 1884 C CA . ALA A 1 273 ? -0.967 -5.975 18.890 1.00 98.25 273 ALA A CA 1
ATOM 1885 C C . ALA A 1 273 ? -1.535 -5.044 19.988 1.00 98.25 273 ALA A C 1
ATOM 1887 O O . ALA A 1 273 ? -0.780 -4.379 20.699 1.00 98.25 273 ALA A O 1
ATOM 1888 N N . ASN A 1 274 ? -2.856 -5.023 20.182 1.00 98.75 274 ASN A N 1
ATOM 1889 C CA . ASN A 1 274 ? -3.501 -4.159 21.174 1.00 98.75 274 ASN A CA 1
ATOM 1890 C C . ASN A 1 274 ? -3.609 -4.808 22.555 1.00 98.75 274 ASN A C 1
ATOM 1892 O O . ASN A 1 274 ? -3.688 -6.032 22.702 1.00 98.75 274 ASN A O 1
ATOM 1896 N N . ASN A 1 275 ? -3.740 -3.969 23.583 1.00 98.69 275 ASN A N 1
ATOM 1897 C CA . ASN A 1 275 ? -4.108 -4.386 24.931 1.00 98.69 275 ASN A CA 1
ATOM 1898 C C . ASN A 1 275 ? -5.495 -3.843 25.304 1.00 98.69 275 ASN A C 1
ATOM 1900 O O . ASN A 1 275 ? -5.665 -2.652 25.576 1.00 98.69 275 ASN A O 1
ATOM 1904 N N . ILE A 1 276 ? -6.478 -4.739 25.322 1.00 98.88 276 ILE A N 1
ATOM 1905 C CA . ILE A 1 276 ? -7.908 -4.460 25.415 1.00 98.88 276 ILE A CA 1
ATOM 1906 C C . ILE A 1 276 ? -8.434 -5.059 26.716 1.00 98.88 276 ILE A C 1
ATOM 1908 O O . ILE A 1 276 ? -8.468 -6.274 26.875 1.00 98.88 276 ILE A O 1
ATOM 1912 N N . GLY A 1 277 ? -8.874 -4.232 27.660 1.00 98.38 277 GLY A N 1
ATOM 1913 C CA . GLY A 1 277 ? -9.396 -4.706 28.943 1.00 98.38 277 GLY A CA 1
ATOM 1914 C C . GLY A 1 277 ? -10.786 -5.336 28.855 1.00 98.38 277 GLY A C 1
ATOM 1915 O O . GLY A 1 277 ? -11.119 -6.193 29.669 1.00 98.38 277 GLY A O 1
ATOM 1916 N N . GLY A 1 278 ? -11.602 -4.919 27.886 1.00 98.44 278 GLY A N 1
ATOM 1917 C CA . GLY A 1 278 ? -12.948 -5.439 27.661 1.00 98.44 278 GLY A CA 1
ATOM 1918 C C . GLY A 1 278 ? -13.014 -6.572 26.636 1.00 98.44 278 GLY A C 1
ATOM 1919 O O . GLY A 1 278 ? -12.033 -7.254 26.349 1.00 98.44 278 GLY A O 1
ATOM 1920 N N . SER A 1 279 ? -14.211 -6.779 26.085 1.00 98.62 279 SER A N 1
ATOM 1921 C CA . SER A 1 279 ? -14.450 -7.779 25.037 1.00 98.62 279 SER A CA 1
ATOM 1922 C C . SER A 1 279 ? -14.176 -7.208 23.646 1.00 98.62 279 SER A C 1
ATOM 1924 O O . SER A 1 279 ? -14.217 -5.995 23.438 1.00 98.62 279 SER A O 1
ATOM 1926 N N . VAL A 1 280 ? -13.946 -8.092 22.682 1.00 98.88 280 VAL A N 1
ATOM 1927 C CA . VAL A 1 280 ? -13.834 -7.757 21.262 1.00 98.88 280 VAL A CA 1
ATOM 1928 C C . VAL A 1 280 ? -14.983 -8.413 20.510 1.00 98.88 280 VAL A C 1
ATOM 1930 O O . VAL A 1 280 ? -15.192 -9.624 20.609 1.00 98.88 280 VAL A O 1
ATOM 1933 N N . GLN A 1 281 ? -15.718 -7.609 19.748 1.00 98.69 281 GLN A N 1
ATOM 1934 C CA . GLN A 1 281 ? -16.742 -8.077 18.825 1.00 98.69 281 GLN A CA 1
ATOM 1935 C C . GLN A 1 281 ? -16.419 -7.590 17.415 1.00 98.69 281 GLN A C 1
ATOM 1937 O O . GLN A 1 281 ? -16.320 -6.385 17.194 1.00 98.69 281 GLN A O 1
ATOM 1942 N N . VAL A 1 282 ? -16.301 -8.515 16.464 1.00 98.62 282 VAL A N 1
ATOM 1943 C CA . VAL A 1 282 ? -16.121 -8.196 15.040 1.00 98.62 282 VAL A CA 1
ATOM 1944 C C . VAL A 1 282 ? -17.205 -8.902 14.241 1.00 98.62 282 VAL A C 1
ATOM 1946 O O . VAL A 1 282 ? -17.232 -10.131 14.165 1.00 98.62 282 VAL A O 1
ATOM 1949 N N . SER A 1 283 ? -18.142 -8.154 13.671 1.00 98.50 283 SER A N 1
ATOM 1950 C CA . SER A 1 283 ? -19.288 -8.749 12.983 1.00 98.50 283 SER A CA 1
ATOM 1951 C C . SER A 1 283 ? -19.682 -8.018 11.715 1.00 98.50 283 SER A C 1
ATOM 1953 O O . SER A 1 283 ? -19.729 -6.793 11.701 1.00 98.50 283 SER A O 1
ATOM 1955 N N . GLY A 1 284 ? -20.028 -8.770 10.673 1.00 98.25 284 GLY A N 1
ATOM 1956 C CA . GLY A 1 284 ? -20.440 -8.211 9.385 1.00 98.25 284 GLY A CA 1
ATOM 1957 C C . GLY A 1 284 ? -19.333 -7.457 8.640 1.00 98.25 284 GLY A C 1
ATOM 1958 O O . GLY A 1 284 ? -19.641 -6.737 7.697 1.00 98.25 284 GLY A O 1
ATOM 1959 N N . THR A 1 285 ? -18.067 -7.575 9.053 1.00 98.00 285 THR A N 1
ATOM 1960 C CA . THR A 1 285 ? -16.947 -6.950 8.345 1.00 98.00 285 THR A CA 1
ATOM 1961 C C . THR A 1 285 ? -16.686 -7.685 7.033 1.00 98.00 285 THR A C 1
ATOM 1963 O O . THR A 1 285 ? -16.604 -8.912 7.000 1.00 98.00 285 THR A O 1
ATOM 1966 N N . THR A 1 286 ? -16.546 -6.933 5.951 1.00 97.50 286 THR A N 1
ATOM 1967 C CA . THR A 1 286 ? -16.288 -7.424 4.596 1.00 97.50 286 THR A CA 1
ATOM 1968 C C . THR A 1 286 ? -15.064 -6.739 4.002 1.00 97.50 286 THR A C 1
ATOM 1970 O O . THR A 1 286 ? -14.697 -5.658 4.457 1.00 97.50 286 THR A O 1
ATOM 1973 N N . GLY A 1 287 ? -14.437 -7.364 3.005 1.00 94.19 287 GLY A N 1
ATOM 1974 C CA . GLY A 1 287 ? -13.209 -6.863 2.382 1.00 94.19 287 GLY A CA 1
ATOM 1975 C C . GLY A 1 287 ? -11.943 -7.397 3.054 1.00 94.19 287 GLY A C 1
ATOM 1976 O O . GLY A 1 287 ? -12.002 -8.037 4.106 1.00 94.19 287 GLY A O 1
ATOM 1977 N N . THR A 1 288 ? -10.802 -7.186 2.403 1.00 89.00 288 THR A N 1
ATOM 1978 C CA . THR A 1 288 ? -9.528 -7.783 2.816 1.00 89.00 288 THR A CA 1
ATOM 1979 C C . THR A 1 288 ? -8.621 -6.789 3.528 1.00 89.00 288 THR A C 1
ATOM 1981 O O . THR A 1 288 ? -8.098 -7.151 4.569 1.00 89.00 288 THR A O 1
ATOM 1984 N N . GLY A 1 289 ? -8.532 -5.549 3.046 1.00 87.19 289 GLY A N 1
ATOM 1985 C CA . GLY A 1 289 ? -7.626 -4.510 3.544 1.00 87.19 289 GLY A CA 1
ATOM 1986 C C . GLY A 1 289 ? -7.019 -3.720 2.375 1.00 87.19 289 GLY A C 1
ATOM 1987 O O . GLY A 1 289 ? -7.365 -4.000 1.220 1.00 87.19 289 GLY A O 1
ATOM 1988 N N . PRO A 1 290 ? -6.184 -2.699 2.641 1.00 86.00 290 PRO A N 1
ATOM 1989 C CA . PRO A 1 290 ? -5.534 -1.903 1.604 1.00 86.00 290 PRO A CA 1
ATOM 1990 C C . PRO A 1 290 ? -4.452 -2.639 0.821 1.00 86.00 290 PRO A C 1
ATOM 1992 O O . PRO A 1 290 ? -4.212 -2.267 -0.331 1.00 86.00 290 PRO A O 1
ATOM 1995 N N . PHE A 1 291 ? -3.758 -3.604 1.430 1.00 86.50 291 PHE A N 1
ATOM 1996 C CA . PHE A 1 291 ? -2.511 -4.116 0.873 1.00 86.50 291 PHE A CA 1
ATOM 1997 C C . PHE A 1 291 ? -2.677 -5.484 0.214 1.00 86.50 291 PHE A C 1
ATOM 1999 O O . PHE A 1 291 ? -3.545 -6.270 0.593 1.00 86.50 291 PHE A O 1
ATOM 2006 N N . PRO A 1 292 ? -1.810 -5.836 -0.754 1.00 85.06 292 PRO A N 1
ATOM 2007 C CA . PRO A 1 292 ? -1.842 -7.147 -1.399 1.00 85.06 292 PRO A CA 1
ATOM 2008 C C . PRO A 1 292 ? -1.655 -8.335 -0.443 1.00 85.06 292 PRO A C 1
ATOM 2010 O O . PRO A 1 292 ? -2.063 -9.447 -0.774 1.00 85.06 292 PRO A O 1
ATOM 2013 N N . ALA A 1 293 ? -1.012 -8.123 0.710 1.00 83.44 293 ALA A N 1
ATOM 2014 C CA . ALA A 1 293 ? -0.844 -9.150 1.739 1.00 83.44 293 ALA A CA 1
ATOM 2015 C C . ALA A 1 293 ? -2.147 -9.426 2.512 1.00 83.44 293 ALA A C 1
ATOM 2017 O O . ALA A 1 293 ? -2.321 -10.513 3.078 1.00 83.44 293 ALA A O 1
ATOM 2018 N N . ASP A 1 294 ? -3.082 -8.477 2.494 1.00 85.19 294 ASP A N 1
ATOM 2019 C CA . ASP A 1 294 ? -4.327 -8.580 3.223 1.00 85.19 294 ASP A CA 1
ATOM 2020 C C . ASP A 1 294 ? -5.307 -9.499 2.508 1.00 85.19 294 ASP A C 1
ATOM 2022 O O . ASP A 1 294 ? -5.645 -9.335 1.335 1.00 85.19 294 ASP A O 1
ATOM 2026 N N . SER A 1 295 ? -5.819 -10.476 3.248 1.00 89.69 295 SER A N 1
ATOM 2027 C CA . SER A 1 295 ? -6.741 -11.490 2.721 1.00 89.69 295 SER A CA 1
ATOM 2028 C C . SER A 1 295 ? -8.052 -11.583 3.495 1.00 89.69 295 SER A C 1
ATOM 2030 O O . SER A 1 295 ? -8.989 -12.235 3.041 1.00 89.69 295 SER A O 1
ATOM 2032 N N . SER A 1 296 ? -8.136 -10.963 4.671 1.00 93.06 296 SER A N 1
ATOM 2033 C CA . SER A 1 296 ? -9.291 -10.984 5.570 1.00 93.06 296 SER A CA 1
ATOM 2034 C C . SER A 1 296 ? -9.061 -10.009 6.722 1.00 93.06 296 SER A C 1
ATOM 2036 O O . SER A 1 296 ? -7.929 -9.578 6.947 1.00 93.06 296 SER A O 1
ATOM 2038 N N . ALA A 1 297 ? -10.111 -9.738 7.501 1.00 95.31 297 ALA A N 1
ATOM 2039 C CA . ALA A 1 297 ? -9.954 -8.995 8.743 1.00 95.31 297 ALA A CA 1
ATOM 2040 C C . ALA A 1 297 ? -8.921 -9.666 9.674 1.00 95.31 297 ALA A C 1
ATOM 2042 O O . ALA A 1 297 ? -9.016 -10.864 9.971 1.00 95.31 297 ALA A O 1
ATOM 2043 N N . GLY A 1 298 ? -7.947 -8.890 10.144 1.00 95.62 298 GLY A N 1
ATOM 2044 C CA . GLY A 1 298 ? -6.899 -9.340 11.052 1.00 95.62 298 GLY A CA 1
ATOM 2045 C C . GLY A 1 298 ? -7.291 -9.104 12.506 1.00 95.62 298 GLY A C 1
ATOM 2046 O O . GLY A 1 298 ? -7.557 -7.977 12.908 1.00 95.62 298 GLY A O 1
ATOM 2047 N N . ILE A 1 299 ? -7.308 -10.161 13.317 1.00 97.75 299 ILE A N 1
ATOM 2048 C CA . ILE A 1 299 ? -7.357 -10.059 14.781 1.00 97.75 299 ILE A CA 1
ATOM 2049 C C . ILE A 1 299 ? -6.124 -10.790 15.292 1.00 97.75 299 ILE A C 1
ATOM 2051 O O . ILE A 1 299 ? -6.144 -12.010 15.464 1.00 97.75 299 ILE A O 1
ATOM 2055 N N . VAL A 1 300 ? -5.025 -10.059 15.449 1.00 97.19 300 VAL A N 1
ATOM 2056 C CA . VAL A 1 300 ? -3.675 -10.634 15.505 1.00 97.19 300 VAL A CA 1
ATOM 2057 C C . VAL A 1 300 ? -2.951 -10.168 16.768 1.00 97.19 300 VAL A C 1
ATOM 2059 O O . VAL A 1 300 ? -2.857 -8.976 17.041 1.00 97.19 300 VAL A O 1
ATOM 2062 N N . GLY A 1 301 ? -2.413 -11.100 17.557 1.00 98.00 301 GLY A N 1
ATOM 2063 C CA . GLY A 1 301 ? -1.508 -10.770 18.667 1.00 98.00 301 GLY A CA 1
ATOM 2064 C C . GLY A 1 301 ? -2.075 -9.850 19.757 1.00 98.00 301 GLY A C 1
ATOM 2065 O O . GLY A 1 301 ? -1.305 -9.197 20.458 1.00 98.00 301 GLY A O 1
ATOM 2066 N N . ASN A 1 302 ? -3.398 -9.767 19.921 1.00 98.69 302 ASN A N 1
ATOM 2067 C CA . ASN A 1 302 ? -3.998 -8.909 20.943 1.00 98.69 302 ASN A CA 1
ATOM 2068 C C . ASN A 1 302 ? -3.995 -9.582 22.319 1.00 98.69 302 ASN A C 1
ATOM 2070 O O . ASN A 1 302 ? -4.104 -10.804 22.442 1.00 98.69 302 ASN A O 1
ATOM 2074 N N . THR A 1 303 ? -3.976 -8.767 23.372 1.00 98.62 303 THR A N 1
ATOM 2075 C CA . THR A 1 303 ? -4.354 -9.174 24.731 1.00 98.62 303 THR A CA 1
ATOM 2076 C C . THR A 1 303 ? -5.762 -8.669 25.025 1.00 98.62 303 THR A C 1
ATOM 2078 O O . THR A 1 303 ? -5.990 -7.464 25.041 1.00 98.62 303 THR A O 1
ATOM 2081 N N . ILE A 1 304 ? -6.704 -9.580 25.255 1.00 98.75 304 ILE A N 1
ATOM 2082 C CA . ILE A 1 304 ? -8.135 -9.316 25.428 1.00 98.75 304 ILE A CA 1
ATOM 2083 C C . ILE A 1 304 ? -8.568 -9.808 26.815 1.00 98.75 304 ILE A C 1
ATOM 2085 O O . ILE A 1 304 ? -8.569 -11.007 27.100 1.00 98.75 304 ILE A O 1
ATOM 2089 N N . GLY A 1 305 ? -8.948 -8.867 27.678 1.00 98.38 305 GLY A N 1
ATOM 2090 C CA . GLY A 1 305 ? -9.401 -9.097 29.052 1.00 98.38 305 GLY A CA 1
ATOM 2091 C C . GLY A 1 305 ? -10.858 -9.559 29.176 1.00 98.38 305 GLY A C 1
ATOM 2092 O O . GLY A 1 305 ? -11.282 -9.929 30.273 1.00 98.38 305 GLY A O 1
ATOM 2093 N N . GLY A 1 306 ? -11.612 -9.563 28.074 1.00 98.12 306 GLY A N 1
ATOM 2094 C CA . GLY A 1 306 ? -12.973 -10.089 27.969 1.00 98.12 306 GLY A CA 1
ATOM 2095 C C . GLY A 1 306 ? -13.102 -11.249 26.977 1.00 98.12 306 GLY A C 1
ATOM 2096 O O . GLY A 1 306 ? -12.179 -12.034 26.780 1.00 98.12 306 GLY A O 1
ATOM 2097 N N . SER A 1 307 ? -14.282 -11.377 26.364 1.00 98.44 307 SER A N 1
ATOM 2098 C CA . SER A 1 307 ? -14.557 -12.411 25.353 1.00 98.44 307 SER A CA 1
ATOM 2099 C C . SER A 1 307 ? -14.204 -11.925 23.946 1.00 98.44 307 SER A C 1
ATOM 2101 O O . SER A 1 307 ? -14.235 -10.724 23.680 1.00 98.44 307 SER A O 1
ATOM 2103 N N . LEU A 1 308 ? -13.915 -12.856 23.039 1.00 98.75 308 LEU A N 1
ATOM 2104 C CA . LEU A 1 308 ? -13.692 -12.604 21.616 1.00 98.75 308 LEU A CA 1
ATOM 2105 C C . LEU A 1 308 ? -14.813 -13.267 20.804 1.00 98.75 308 LEU A C 1
ATOM 2107 O O . LEU A 1 308 ? -14.970 -14.490 20.812 1.00 98.75 308 LEU A O 1
ATOM 2111 N N . ALA A 1 309 ? -15.612 -12.468 20.104 1.00 98.69 309 ALA A N 1
ATOM 2112 C CA . ALA A 1 309 ? -16.773 -12.948 19.362 1.00 98.69 309 ALA A CA 1
ATOM 2113 C C . ALA A 1 309 ? -16.773 -12.425 17.929 1.00 98.69 309 ALA A C 1
ATOM 2115 O O . ALA A 1 309 ? -16.667 -11.218 17.706 1.00 98.69 309 ALA A O 1
ATOM 2116 N N . CYS A 1 310 ? -16.959 -13.326 16.962 1.00 98.62 310 CYS A N 1
ATOM 2117 C CA . CYS A 1 310 ? -17.034 -12.935 15.559 1.00 98.62 310 CYS A CA 1
ATOM 2118 C C . CYS A 1 310 ? -18.168 -13.616 14.810 1.00 98.62 310 CYS A C 1
ATOM 2120 O O . CYS A 1 310 ? -18.373 -14.822 14.949 1.00 98.62 310 CYS A O 1
ATOM 2122 N N . ALA A 1 311 ? -18.892 -12.859 13.988 1.00 98.50 311 ALA A N 1
ATOM 2123 C CA . ALA A 1 311 ? -20.054 -13.372 13.273 1.00 98.50 311 ALA A CA 1
ATOM 2124 C C . ALA A 1 311 ? -20.252 -12.688 11.918 1.00 98.50 311 ALA A C 1
ATOM 2126 O O . ALA A 1 311 ? -20.246 -11.465 11.828 1.00 98.50 311 ALA A O 1
ATOM 2127 N N . GLY A 1 312 ? -20.498 -13.476 10.870 1.00 98.06 312 GLY A N 1
ATOM 2128 C CA . GLY A 1 312 ? -20.903 -12.955 9.561 1.00 98.06 312 GLY A CA 1
ATOM 2129 C C . GLY A 1 312 ? -19.849 -12.116 8.830 1.00 98.06 312 GLY A C 1
ATOM 2130 O O . GLY A 1 312 ? -20.217 -11.363 7.938 1.00 98.06 312 GLY A O 1
ATOM 2131 N N . ASN A 1 313 ? -18.568 -12.213 9.196 1.00 98.25 313 ASN A N 1
ATOM 2132 C CA . ASN A 1 313 ? -17.493 -11.540 8.466 1.00 98.25 313 ASN A CA 1
ATOM 2133 C C . ASN A 1 313 ? -17.128 -12.325 7.201 1.00 98.25 313 ASN A C 1
ATOM 2135 O O . ASN A 1 313 ? -17.141 -13.563 7.219 1.00 98.25 313 ASN A O 1
ATOM 2139 N N . VAL A 1 314 ? -16.795 -11.620 6.120 1.00 97.12 314 VAL A N 1
ATOM 2140 C CA . VAL A 1 314 ? -16.448 -12.223 4.828 1.00 97.12 314 VAL A CA 1
ATOM 2141 C C . VAL A 1 314 ? -15.231 -11.521 4.204 1.00 97.12 314 VAL A C 1
ATOM 2143 O O . VAL A 1 314 ? -15.374 -10.406 3.703 1.00 97.12 314 VAL A O 1
ATOM 2146 N N . PRO A 1 315 ? -14.064 -12.185 4.134 1.00 97.12 315 PRO A N 1
ATOM 2147 C CA . PRO A 1 315 ? -13.777 -13.522 4.670 1.00 97.12 315 PRO A CA 1
ATOM 2148 C C . PRO A 1 315 ? -13.785 -13.584 6.216 1.00 97.12 315 PRO A C 1
ATOM 2150 O O . PRO A 1 315 ? -13.744 -12.540 6.871 1.00 97.12 315 PRO A O 1
ATOM 2153 N N . PRO A 1 316 ? -13.860 -14.787 6.826 1.00 97.31 316 PRO A N 1
ATOM 2154 C CA . PRO A 1 316 ? -13.728 -14.941 8.276 1.00 97.31 316 PRO A CA 1
ATOM 2155 C C . PRO A 1 316 ? -12.402 -14.355 8.793 1.00 97.31 316 PRO A C 1
ATOM 2157 O O . PRO A 1 316 ? -11.401 -14.471 8.084 1.00 97.31 316 PRO A O 1
ATOM 2160 N N . PRO A 1 317 ? -12.356 -13.771 10.007 1.00 97.56 317 PRO A N 1
ATOM 2161 C CA . PRO A 1 317 ? -11.135 -13.151 10.506 1.00 97.56 317 PRO A CA 1
ATOM 2162 C C . PRO A 1 317 ? -10.042 -14.186 10.785 1.00 97.56 317 PRO A C 1
ATOM 2164 O O . PRO A 1 317 ? -10.338 -15.340 11.109 1.00 97.56 317 PRO A O 1
ATOM 2167 N N . THR A 1 318 ? -8.782 -13.763 10.711 1.00 95.88 318 THR A N 1
ATOM 2168 C CA . THR A 1 318 ? -7.617 -14.619 10.976 1.00 95.88 318 THR A CA 1
ATOM 2169 C C . THR A 1 318 ? -6.678 -13.986 11.998 1.00 95.88 318 THR A C 1
ATOM 2171 O O . THR A 1 318 ? -6.718 -12.781 12.235 1.00 95.88 318 THR A O 1
ATOM 2174 N N . ASN A 1 319 ? -5.815 -14.804 12.606 1.00 94.50 319 ASN A N 1
ATOM 2175 C CA . ASN A 1 319 ? -4.749 -14.341 13.496 1.00 94.50 319 ASN A CA 1
ATOM 2176 C C . ASN A 1 319 ? -3.371 -14.334 12.812 1.00 94.50 319 ASN A C 1
ATOM 2178 O O . ASN A 1 319 ? -2.368 -14.134 13.484 1.00 94.50 319 ASN A O 1
ATOM 2182 N N . ARG A 1 320 ? -3.306 -14.588 11.495 1.00 91.94 320 ARG A N 1
ATOM 2183 C CA . ARG A 1 320 ? -2.077 -14.579 10.673 1.00 91.94 320 ARG A CA 1
ATOM 2184 C C . ARG A 1 320 ? -0.880 -15.331 11.302 1.00 91.94 320 ARG A C 1
ATOM 2186 O O . ARG A 1 320 ? 0.269 -14.984 11.066 1.00 91.94 320 ARG A O 1
ATOM 2193 N N . GLY A 1 321 ? -1.142 -16.365 12.109 1.00 93.25 321 GLY A N 1
ATOM 2194 C CA . GLY A 1 321 ? -0.112 -17.142 12.814 1.00 93.25 321 GLY A CA 1
ATOM 2195 C C . GLY A 1 321 ? 0.340 -16.574 14.168 1.00 93.25 321 GLY A C 1
ATOM 2196 O O . GLY A 1 321 ? 1.046 -17.267 14.897 1.00 93.25 321 GLY A O 1
ATOM 2197 N N . THR A 1 322 ? -0.112 -15.378 14.550 1.00 95.94 322 THR A N 1
ATOM 2198 C CA . THR A 1 322 ? 0.181 -14.739 15.842 1.00 95.94 322 THR A CA 1
ATOM 2199 C C . THR A 1 322 ? -1.092 -14.699 16.704 1.00 95.94 322 THR A C 1
ATOM 2201 O O . THR A 1 322 ? -1.945 -13.826 16.521 1.00 95.94 322 THR A O 1
ATOM 2204 N N . PRO A 1 323 ? -1.263 -15.648 17.644 1.00 97.06 323 PRO A N 1
ATOM 2205 C CA . PRO A 1 323 ? -2.527 -15.864 18.346 1.00 97.06 323 PRO A CA 1
ATOM 2206 C C . PRO A 1 323 ? -2.878 -14.748 19.330 1.00 97.06 323 PRO A C 1
ATOM 2208 O O . PRO A 1 323 ? -2.007 -14.075 19.885 1.00 97.06 323 PRO A O 1
ATOM 2211 N N . ASN A 1 324 ? -4.174 -14.609 19.611 1.00 98.25 324 ASN A N 1
ATOM 2212 C CA . ASN A 1 324 ? -4.662 -13.685 20.631 1.00 98.25 324 ASN A CA 1
ATOM 2213 C C . ASN A 1 324 ? -4.642 -14.331 22.02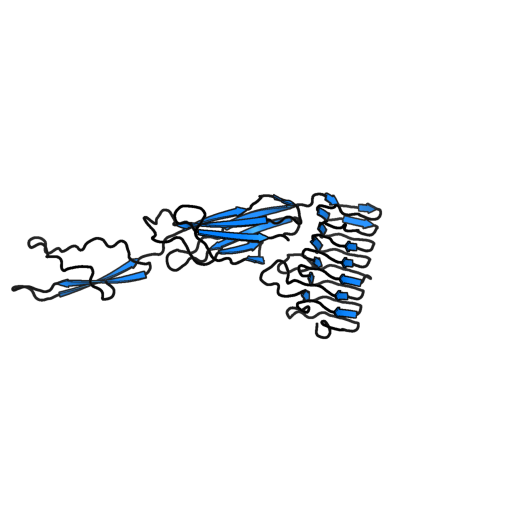0 1.00 98.25 324 ASN A C 1
ATOM 2215 O O . ASN A 1 324 ? -5.054 -15.482 22.208 1.00 98.25 324 ASN A O 1
ATOM 2219 N N . THR A 1 325 ? -4.265 -13.551 23.029 1.00 98.50 325 THR A N 1
ATOM 2220 C CA . THR A 1 325 ? -4.453 -13.913 24.437 1.00 98.50 325 THR A CA 1
ATOM 2221 C C . THR A 1 325 ? -5.829 -13.435 24.882 1.00 98.50 325 THR A C 1
ATOM 2223 O O . THR A 1 325 ? -6.053 -12.236 24.981 1.00 98.50 325 THR A O 1
ATOM 2226 N N . VAL A 1 326 ? -6.757 -14.354 25.153 1.00 98.56 326 VAL A N 1
ATOM 2227 C CA . VAL A 1 326 ? -8.146 -14.042 25.538 1.00 98.56 326 VAL A CA 1
ATOM 2228 C C . VAL A 1 326 ? -8.459 -14.703 26.876 1.00 98.56 326 VAL A C 1
ATOM 2230 O O . VAL A 1 326 ? -8.267 -15.913 27.013 1.00 98.56 326 VAL A O 1
ATOM 2233 N N . THR A 1 327 ? -8.940 -13.929 27.850 1.00 98.12 327 THR A N 1
ATOM 2234 C CA . THR A 1 327 ? -9.330 -14.438 29.180 1.00 98.12 327 THR A CA 1
ATOM 2235 C C . THR A 1 327 ? -10.766 -14.975 29.216 1.00 98.12 327 THR A C 1
ATOM 2237 O O . THR A 1 327 ? -11.063 -15.867 30.009 1.00 98.12 327 THR A O 1
ATOM 2240 N N . GLY A 1 328 ? -11.661 -14.429 28.385 1.00 97.31 328 GLY A N 1
ATOM 2241 C CA . GLY A 1 328 ? -13.053 -14.854 28.247 1.00 97.31 328 GLY A CA 1
ATOM 2242 C C . GLY A 1 328 ? -13.262 -15.956 27.205 1.00 97.31 328 GLY A C 1
ATOM 2243 O O . GLY A 1 328 ? -12.335 -16.657 26.795 1.00 97.31 328 GLY A O 1
ATOM 2244 N N . SER A 1 329 ? -14.510 -16.122 26.760 1.00 97.94 329 SER A N 1
ATOM 2245 C CA . SER A 1 329 ? -14.848 -17.127 25.750 1.00 97.94 329 SER A CA 1
ATOM 2246 C C . SER A 1 329 ? -14.480 -16.662 24.341 1.00 97.94 329 SER A C 1
ATOM 2248 O O . SER A 1 329 ? -14.457 -15.468 24.038 1.00 97.94 329 SER A O 1
ATOM 2250 N N . ARG A 1 330 ? -14.221 -17.633 23.461 1.00 98.50 330 ARG A N 1
ATOM 2251 C CA . ARG A 1 330 ? -14.100 -17.424 22.016 1.00 98.50 330 ARG A CA 1
ATOM 2252 C C . ARG A 1 330 ? -15.340 -17.988 21.334 1.00 98.50 330 ARG A C 1
ATOM 2254 O O . ARG A 1 330 ? -15.724 -19.120 21.622 1.00 98.50 330 ARG A O 1
ATOM 2261 N N . THR A 1 331 ? -15.986 -17.218 20.460 1.00 98.44 331 THR A N 1
ATOM 2262 C CA . THR A 1 331 ? -17.249 -17.637 19.824 1.00 98.44 331 THR A CA 1
ATOM 2263 C C . THR A 1 331 ? -17.328 -17.285 18.338 1.00 98.44 331 THR A C 1
ATOM 2265 O O . THR A 1 331 ? -16.669 -16.363 17.847 1.00 98.44 331 THR A O 1
ATOM 2268 N N . GLY A 1 332 ? -18.161 -18.044 17.618 1.00 98.25 332 GLY A N 1
ATOM 2269 C CA . GLY A 1 332 ? -18.406 -17.870 16.189 1.00 98.25 332 GLY A CA 1
ATOM 2270 C C . GLY A 1 332 ? -17.147 -18.085 15.347 1.00 98.25 332 GLY A C 1
ATOM 2271 O O . GLY A 1 332 ? -16.391 -19.023 15.587 1.00 98.25 332 GLY A O 1
ATOM 2272 N N . GLN A 1 333 ? -16.905 -17.207 14.374 1.00 98.31 333 GLN A N 1
ATOM 2273 C CA . GLN A 1 333 ? -15.747 -17.295 13.470 1.00 98.31 333 GLN A CA 1
ATOM 2274 C C . GLN A 1 333 ? -14.402 -17.146 14.194 1.00 98.31 333 GLN A C 1
ATOM 2276 O O . GLN A 1 333 ? -13.381 -17.559 13.660 1.00 98.31 333 GLN A O 1
ATOM 2281 N N . CYS A 1 334 ? -14.400 -16.600 15.413 1.00 97.50 334 CYS A N 1
ATOM 2282 C CA . CYS A 1 334 ? -13.189 -16.396 16.202 1.00 97.50 334 CYS A CA 1
ATOM 2283 C C . CYS A 1 334 ? -12.943 -17.485 17.250 1.00 97.50 334 CYS A C 1
ATOM 2285 O O . CYS A 1 334 ? -12.050 -17.340 18.079 1.00 97.50 334 CYS A O 1
ATOM 2287 N N . ALA A 1 335 ? -13.700 -18.589 17.218 1.00 97.25 335 ALA A N 1
ATOM 2288 C CA . ALA A 1 335 ? -13.532 -19.708 18.149 1.00 97.25 335 ALA A CA 1
ATOM 2289 C C . ALA A 1 335 ? -12.096 -20.277 18.175 1.00 97.25 335 ALA A C 1
ATOM 2291 O O . ALA A 1 335 ? -11.677 -20.805 19.203 1.00 97.25 335 ALA A O 1
ATOM 2292 N N . ALA A 1 336 ? -11.351 -20.142 17.071 1.00 93.38 336 ALA A N 1
ATOM 2293 C CA . ALA A 1 336 ? -10.001 -20.677 16.893 1.00 93.38 336 ALA A CA 1
ATOM 2294 C C . ALA A 1 336 ? -8.865 -19.624 16.909 1.00 93.38 336 ALA A C 1
ATOM 2296 O O . ALA A 1 336 ? -7.721 -20.003 16.661 1.00 93.38 336 ALA A O 1
ATOM 2297 N N . LEU A 1 337 ? -9.153 -18.333 17.153 1.00 92.44 337 LEU A N 1
ATOM 2298 C CA . LEU A 1 337 ? -8.172 -17.232 17.031 1.00 92.44 337 LEU A CA 1
ATOM 2299 C C . LEU A 1 337 ? -7.412 -16.869 18.312 1.00 92.44 337 LEU A C 1
ATOM 2301 O O . LEU A 1 337 ? -7.970 -17.025 19.423 1.00 92.44 337 LEU A O 1
#

Foldseek 3Di:
DQPDDLDDDFDQDPPPRDGDGDDDPPDFADKDKDKDWDCADPVGHIDMDIDIDGDHAFEKDKDKDKPDLEEEQQAKIKIKMKIATDPVDPDDPAAWWAWKFKAFVVATQDTDTWDDDDDDRMTMDMGIFRGQDAAKTWIWIWACTDRRYHTDDIDTGIHGYHHPAEAAEEAEEEAEADLEEYEDENYEYCYEYEADANYAYEYECYEANEEYEHENYQEAEYANYEYQYAYYYENHAAEAEQDDCPRSVGHHYEDDCYEYAAYQHAAAYEHEQYEHLEEYEHENAEHFHSGPVTDHHEPEQYEHNEEYEYYNGVPQYDHVPHDYHYPYAYYDSRNPD

Secondary structure (DSSP, 8-state):
-TTS--SSPPPPPTTT----PPP---PPSEEEEEEEEE---SSS--EEEEEEEEEPPBPEEEEEEES-SEEETTS-EEEEEEEEE-TT-S--SS---SBEEEEETTEEEE-PBPEE-SSTT-EEEEEEES-PPSEEEEEEEEE---SSBPPPPPEEEEEEEE-SEEEEEEEES-EE--SSEEEEEEEEEES-EE--TT-EEEEES-EESS-EEEES-SEEEEES-EESS-EEEES-SS-EEE-BSSTT-BPPPEESS--EEEES-SS-EEEES-EESS-EEEES-BS--SSTT--S-EEES-EESS-EEEES-BSPPB-TT---EESS-EEETTTT-